Protein 4XSQ (pdb70)

Foldseek 3Di:
DDPQWDDDQDPVRAETANDDEDQAQDPPDALRHAYYAHEHYAHAEAELCSCPSNQNYQEYHHHQYAHAYYDLNRCVRNLNHAEYAQANYAYQADAPSSCVRNVVSCVVVVHHHAYHHAHYQHAQALSLPVLCCVLVPHRHYDQPHFHCDDPVGHPPGSVPDDSVVRHDDD/DFPQWDDDQDPVRAETARADEDQALDPDDDLRHAYYHHDHYAHAEAELCSCPSNQNYQEYEHEQYAHAYYPLNNCQNNLNHQEYEPENYAYQADAPSSCVRNVVSQVVVVHHHAYEHAHYQHAQAQSLVVLVCVLVPHSHYDQPHAHCDDPVGHRPGSVPDDSVVHHDDDDPDDD

Solvent-accessible surface area: 17416 Å² total

Secondary structure (DSSP, 8-state):
--TT-EE---TT---EE-----SSPPS---TT--EEE--SS---EE-TTTTTT-TT-SEEE--SS---EE-TTTTTT-TT--EEE--SS--S---GGGGHHHHHHHHHTT---EEE--S--EE-S---HHHHHHHHT-SSB-----EEESGGGTT--GGGS-GGG-----/--TTSEE---TT---EE-----SSPPS---TT-SEEE--SS---EE-TTTTTT-TT-SEEE--SS---EE-TTTTTT-TT--EEE--SS--S---GGGGHHHHHHHHHTT---EEE--S--EE-S---HHHHHHHTT-SSB-----EEESGGGTT--GGGS-GGG----SS----

CATH classification: 3.80.10.10

Structure (mmCIF, N/CA/C/O backbone):
data_4XSQ
#
_entry.id   4XSQ
#
_cell.length_a   50.250
_cell.length_b   67.868
_cell.length_c   118.041
_cell.angle_alpha   90.00
_cell.angle_beta   90.00
_cell.angle_gamma   90.00
#
_symmetry.space_group_name_H-M   'P 21 21 21'
#
loop_
_entity.id
_entity.type
_entity.pdbx_description
1 polymer 'variable lymphocyte receptor-like protein Bf66946'
2 non-polymer 1,2-ETHANEDIOL
3 non-polymer GLYCEROL
4 water water
#
loop_
_atom_site.group_PDB
_atom_site.id
_atom_site.type_symbol
_atom_site.label_atom_id
_atom_site.label_alt_id
_atom_site.label_comp_id
_atom_site.label_asym_id
_atom_site.label_entity_id
_atom_site.label_seq_id
_atom_site.pdbx_PDB_ins_code
_atom_site.Cartn_x
_atom_site.Cartn_y
_atom_site.Cartn_z
_atom_site.occupancy
_atom_site.B_iso_or_equiv
_atom_site.auth_seq_id
_atom_site.auth_comp_id
_atom_site.auth_asym_id
_atom_site.auth_atom_id
_atom_site.pdbx_PDB_model_num
ATOM 1 N N . CYS A 1 2 ? -9.080 -29.921 19.740 1.00 31.44 21 CYS A N 1
ATOM 2 C CA . CYS A 1 2 ? -9.852 -28.685 19.388 1.00 29.80 21 CYS A CA 1
ATOM 3 C C . CYS A 1 2 ? -11.294 -28.785 19.877 1.00 29.19 21 CYS A C 1
ATOM 4 O O . CYS A 1 2 ? -11.974 -29.777 19.581 1.00 27.99 21 CYS A O 1
ATOM 7 N N . PRO A 1 3 ? -11.775 -27.765 20.615 1.00 28.17 22 PRO A N 1
ATOM 8 C CA . PRO A 1 3 ? -13.171 -27.785 21.052 1.00 27.09 22 PRO A CA 1
ATOM 9 C C . PRO A 1 3 ? -14.128 -27.897 19.864 1.00 26.01 22 PRO A C 1
ATOM 10 O O . PRO A 1 3 ? -13.843 -27.353 18.795 1.00 23.35 22 PRO A O 1
ATOM 14 N N . SER A 1 4 ? -15.243 -28.606 20.051 1.00 25.61 23 SER A N 1
ATOM 15 C CA . SER A 1 4 ? -16.216 -28.836 18.972 1.00 26.48 23 SER A CA 1
ATOM 16 C C . SER A 1 4 ? -16.800 -27.549 18.375 1.00 25.21 23 SER A C 1
ATOM 17 O O . SER A 1 4 ? -17.077 -27.497 17.184 1.00 25.84 23 SER A O 1
ATOM 20 N N . ALA A 1 5 ? -16.964 -26.506 19.185 1.00 24.20 24 ALA A N 1
ATOM 21 C CA . ALA A 1 5 ? -17.514 -25.243 18.682 1.00 23.98 24 ALA A CA 1
ATOM 22 C C . ALA A 1 5 ? -16.475 -24.395 17.948 1.00 23.56 24 ALA A C 1
ATOM 23 O O . ALA A 1 5 ? -16.831 -23.366 17.363 1.00 26.09 24 ALA A O 1
ATOM 25 N N . CYS A 1 6 ? -15.206 -24.806 17.969 1.00 22.46 25 CYS A N 1
ATOM 26 C CA . CYS A 1 6 ? -14.118 -23.995 17.404 1.00 20.63 25 CYS A CA 1
ATOM 27 C C . CYS A 1 6 ? -13.464 -24.631 16.188 1.00 20.94 25 CYS A C 1
ATOM 28 O O . CYS A 1 6 ? -13.598 -25.830 15.950 1.00 20.18 25 CYS A O 1
ATOM 31 N N . LYS A 1 7 ? -12.757 -23.806 15.423 1.00 19.85 26 LYS A N 1
ATOM 32 C CA . LYS A 1 7 ? -11.837 -24.286 14.407 1.00 21.37 26 LYS A CA 1
ATOM 33 C C . LYS A 1 7 ? -10.421 -23.942 14.845 1.00 21.35 26 LYS A C 1
ATOM 34 O O . LYS A 1 7 ? -10.144 -22.791 15.190 1.00 19.86 26 LYS A O 1
ATOM 40 N N . CYS A 1 8 ? -9.547 -24.944 14.837 1.00 21.25 27 CYS A N 1
ATOM 41 C CA . CYS A 1 8 ? -8.153 -24.787 15.215 1.00 22.58 27 CYS A CA 1
ATOM 42 C C . CYS A 1 8 ? -7.310 -24.984 13.974 1.00 23.65 27 CYS A C 1
ATOM 43 O O . CYS A 1 8 ? -7.337 -26.051 13.347 1.00 22.82 27 CYS A O 1
ATOM 46 N N . THR A 1 9 ? -6.590 -23.936 13.608 1.00 22.29 28 THR A N 1
ATOM 47 C CA . THR A 1 9 ? -5.732 -23.963 12.445 1.00 23.60 28 THR A CA 1
ATOM 48 C C . THR A 1 9 ? -4.364 -23.417 12.799 1.00 23.11 28 THR A C 1
ATOM 49 O O . THR A 1 9 ? -4.245 -22.409 13.498 1.00 20.62 28 THR A O 1
ATOM 53 N N . VAL A 1 10 ? -3.335 -24.086 12.299 1.00 22.44 29 VAL A N 1
ATOM 54 C CA . VAL A 1 10 ? -1.969 -23.626 12.478 1.00 22.88 29 VAL A CA 1
ATOM 55 C C . VAL A 1 10 ? -1.588 -22.773 11.272 1.00 23.53 29 VAL A C 1
ATOM 56 O O . VAL A 1 10 ? -1.722 -23.210 10.122 1.00 23.26 29 VAL A O 1
ATOM 60 N N . SER A 1 11 ? -1.120 -21.556 11.536 1.00 23.59 30 SER A N 1
ATOM 61 C CA . SER A 1 11 ? -0.699 -20.638 10.478 1.00 24.12 30 SER A CA 1
ATOM 62 C C . SER A 1 11 ? 0.574 -21.099 9.764 1.00 26.13 30 SER A C 1
ATOM 63 O O . SER A 1 11 ? 1.247 -22.043 10.197 1.00 25.09 30 SER A O 1
ATOM 66 N N . LEU A 1 12 ? 0.912 -20.410 8.678 1.00 28.13 31 LEU A N 1
ATOM 67 C CA . LEU A 1 12 ? 2.180 -20.647 7.983 1.00 30.18 31 LEU A CA 1
ATOM 68 C C . LEU A 1 12 ? 3.386 -20.441 8.897 1.00 29.62 31 LEU A C 1
ATOM 69 O O . LEU A 1 12 ? 4.425 -21.061 8.689 1.00 29.94 31 LEU A O 1
ATOM 74 N N . TYR A 1 13 ? 3.237 -19.592 9.912 1.00 28.58 32 TYR A N 1
ATOM 75 C CA . TYR A 1 13 ? 4.308 -19.331 10.874 1.00 29.36 32 TYR A CA 1
ATOM 76 C C . TYR A 1 13 ? 4.275 -20.278 12.071 1.00 26.10 32 TYR A C 1
ATOM 77 O O . TYR A 1 13 ? 5.007 -20.071 13.039 1.00 26.14 32 TYR A O 1
ATOM 79 N N . GLY A 1 14 ? 3.432 -21.304 12.011 1.00 23.18 33 GLY A N 1
ATOM 80 C CA . GLY A 1 14 ? 3.359 -22.305 13.061 1.00 21.99 33 GLY A CA 1
ATOM 81 C C . GLY A 1 14 ? 2.584 -21.895 14.304 1.00 21.05 33 GLY A C 1
ATOM 82 O O . GLY A 1 14 ? 2.745 -22.512 15.358 1.00 19.84 33 GLY A O 1
ATOM 83 N N . GLU A 1 15 ? 1.737 -20.873 14.192 1.00 19.91 34 GLU A N 1
ATOM 84 C CA . GLU A 1 15 ? 0.973 -20.392 15.349 1.00 19.67 34 GLU A CA 1
ATOM 85 C C . GLU A 1 15 ? -0.468 -20.862 15.282 1.00 18.34 34 GLU A C 1
ATOM 86 O O . GLU A 1 15 ? -1.155 -20.632 14.287 1.00 17.99 34 GLU A O 1
ATOM 100 N N . VAL A 1 17 ? -4.278 -20.782 15.749 1.00 14.65 36 VAL A N 1
ATOM 101 C CA . VAL A 1 17 ? -5.433 -19.922 15.987 1.00 14.00 36 VAL A CA 1
ATOM 102 C C . VAL A 1 17 ? -6.625 -20.785 16.370 1.00 14.22 36 VAL A C 1
ATOM 103 O O . VAL A 1 17 ? -6.954 -21.747 15.673 1.00 13.57 36 VAL A O 1
ATOM 107 N N . VAL A 1 18 ? -7.271 -20.426 17.468 1.00 12.67 37 VAL A N 1
ATOM 108 C CA . VAL A 1 18 ? -8.456 -21.130 17.939 1.00 12.97 37 VAL A CA 1
ATOM 109 C C . VAL A 1 18 ? -9.631 -20.178 17.731 1.00 12.95 37 VAL A C 1
ATOM 110 O O . VAL A 1 18 ? -9.780 -19.195 18.457 1.00 12.27 37 VAL A O 1
ATOM 114 N N . ALA A 1 19 ? -10.439 -20.461 16.713 1.00 12.64 38 ALA A N 1
ATOM 115 C CA . ALA A 1 19 ? -11.497 -19.549 16.256 1.00 13.02 38 ALA A CA 1
ATOM 116 C C . ALA A 1 19 ? -12.867 -20.058 16.659 1.00 13.36 38 ALA A C 1
ATOM 117 O O . ALA A 1 19 ? -13.326 -21.078 16.146 1.00 12.36 38 ALA A O 1
ATOM 119 N N . CYS A 1 20 ? -13.509 -19.357 17.587 1.00 13.69 39 CYS A N 1
ATOM 120 C CA . CYS A 1 20 ? -14.775 -19.789 18.172 1.00 14.57 39 CYS A CA 1
ATOM 121 C C . CYS A 1 20 ? -15.794 -18.646 18.137 1.00 14.06 39 CYS A C 1
ATOM 122 O O . CYS A 1 20 ? -16.716 -18.609 18.948 1.00 13.86 39 CYS A O 1
ATOM 125 N N . GLY A 1 21 ? -15.623 -17.721 17.194 1.00 13.72 40 GLY A N 1
ATOM 126 C CA . GLY A 1 21 ? -16.500 -16.565 17.085 1.00 13.83 40 GLY A CA 1
ATOM 127 C C . GLY A 1 21 ? -17.904 -16.925 16.638 1.00 14.25 40 GLY A C 1
ATOM 128 O O . GLY A 1 21 ? -18.089 -17.804 15.789 1.00 13.65 40 GLY A O 1
ATOM 129 N N . GLY A 1 22 ? -18.895 -16.254 17.216 1.00 14.22 41 GLY A N 1
ATOM 130 C CA . GLY A 1 22 ? -20.262 -16.334 16.706 1.00 15.45 41 GLY A CA 1
ATOM 131 C C . GLY A 1 22 ? -20.930 -17.684 16.870 1.00 16.66 41 GLY A C 1
ATOM 132 O O . GLY A 1 22 ? -21.753 -18.073 16.029 1.00 16.64 41 GLY A O 1
ATOM 141 N N . GLY A 1 24 ? -22.545 -18.707 19.809 1.00 16.72 43 GLY A N 1
ATOM 142 C CA . GLY A 1 24 ? -23.509 -18.659 20.923 1.00 16.56 43 GLY A CA 1
ATOM 143 C C . GLY A 1 24 ? -22.976 -19.032 22.298 1.00 15.77 43 GLY A C 1
ATOM 144 O O . GLY A 1 24 ? -23.756 -19.261 23.230 1.00 15.91 43 GLY A O 1
ATOM 145 N N . LEU A 1 25 ? -21.653 -19.079 22.443 1.00 14.98 44 LEU A N 1
ATOM 146 C CA . LEU A 1 25 ? -21.042 -19.632 23.647 1.00 14.90 44 LEU A CA 1
ATOM 147 C C . LEU A 1 25 ? -21.355 -18.805 24.890 1.00 15.61 44 LEU A C 1
ATOM 148 O O . LEU A 1 25 ? -21.265 -17.581 24.866 1.00 14.31 44 LEU A O 1
ATOM 153 N N . THR A 1 26 ? -21.745 -19.477 25.973 1.00 15.95 45 THR A N 1
ATOM 154 C CA . THR A 1 26 ? -21.973 -18.804 27.235 1.00 17.09 45 THR A CA 1
ATOM 155 C C . THR A 1 26 ? -20.760 -18.899 28.155 1.00 18.06 45 THR A C 1
ATOM 156 O O . THR A 1 26 ? -20.704 -18.209 29.162 1.00 18.42 45 THR A O 1
ATOM 160 N N . GLU A 1 27 ? -19.801 -19.755 27.802 1.00 19.85 46 GLU A N 1
ATOM 161 C CA . GLU A 1 27 ? -18.579 -19.962 28.583 1.00 21.85 46 GLU A CA 1
ATOM 162 C C . GLU A 1 27 ? -17.374 -20.133 27.674 1.00 21.17 46 GLU A C 1
ATOM 163 O O . GLU A 1 27 ? -17.516 -20.524 26.517 1.00 19.42 46 GLU A O 1
ATOM 169 N N . ILE A 1 28 ? -16.182 -19.920 28.228 1.00 21.23 47 ILE A N 1
ATOM 170 C CA . ILE A 1 28 ? -14.949 -20.277 27.539 1.00 23.05 47 ILE A CA 1
ATOM 171 C C . ILE A 1 28 ? -14.921 -21.793 27.368 1.00 23.42 47 ILE A C 1
ATOM 172 O O . ILE A 1 28 ? -15.144 -22.517 28.339 1.00 22.89 47 ILE A O 1
ATOM 177 N N . PRO A 1 29 ? -14.638 -22.283 26.152 1.00 23.35 48 PRO A N 1
ATOM 178 C CA . PRO A 1 29 ? -14.594 -23.736 25.946 1.00 25.17 48 PRO A CA 1
ATOM 179 C C . PRO A 1 29 ? -13.476 -24.450 26.702 1.00 25.35 48 PRO A C 1
ATOM 180 O O . PRO A 1 29 ? -12.424 -23.879 26.949 1.00 24.58 48 PRO A O 1
ATOM 184 N N . GLU A 1 30 ? -13.734 -25.706 27.049 1.00 27.48 49 GLU A N 1
ATOM 185 C CA . GLU A 1 30 ? -12.746 -26.564 27.692 1.00 29.35 49 GLU A CA 1
ATOM 186 C C . GLU A 1 30 ? -11.867 -27.187 26.635 1.00 27.74 49 GLU A C 1
ATOM 187 O O . GLU A 1 30 ? -12.283 -27.337 25.489 1.00 29.17 49 GLU A O 1
ATOM 193 N N . ASP A 1 31 ? -10.665 -27.575 27.041 1.00 28.86 50 ASP A N 1
ATOM 194 C CA . ASP A 1 31 ? -9.756 -28.347 26.191 1.00 28.92 50 ASP A CA 1
ATOM 195 C C . ASP A 1 31 ? -9.296 -27.560 24.965 1.00 25.02 50 ASP A C 1
ATOM 196 O O . ASP A 1 31 ? -9.135 -28.104 23.866 1.00 25.15 50 ASP A O 1
ATOM 198 N N . ILE A 1 32 ? -9.104 -26.262 25.154 1.00 20.61 51 ILE A N 1
ATOM 199 C CA . ILE A 1 32 ? -8.361 -25.477 24.175 1.00 17.48 51 ILE A CA 1
ATOM 200 C C . ILE A 1 32 ? -6.909 -25.948 24.290 1.00 16.22 51 ILE A C 1
ATOM 201 O O . ILE A 1 32 ? -6.400 -26.090 25.403 1.00 15.49 51 ILE A O 1
ATOM 206 N N . PRO A 1 33 ? -6.237 -26.222 23.159 1.00 15.68 52 PRO A N 1
ATOM 207 C CA . PRO A 1 33 ? -4.889 -26.771 23.306 1.00 15.04 52 PRO A CA 1
ATOM 208 C C . PRO A 1 33 ? -3.895 -25.803 23.931 1.00 13.98 52 PRO A C 1
ATOM 209 O O . PRO A 1 33 ? -3.967 -24.601 23.696 1.00 13.29 52 PRO A O 1
ATOM 213 N N . HIS A 1 34 ? -2.962 -26.356 24.703 1.00 12.71 53 HIS A N 1
ATOM 214 C CA . HIS A 1 34 ? -1.910 -25.578 25.329 1.00 12.54 53 HIS A CA 1
ATOM 215 C C . HIS A 1 34 ? -1.111 -24.718 24.348 1.00 11.54 53 HIS A C 1
ATOM 216 O O . HIS A 1 34 ? -0.588 -23.688 24.736 1.00 11.49 53 HIS A O 1
ATOM 223 N N . ARG A 1 35 ? -1.009 -25.141 23.095 1.00 11.06 54 ARG A N 1
ATOM 224 C CA . ARG A 1 35 ? -0.236 -24.389 22.100 1.00 10.97 54 ARG A CA 1
ATOM 225 C C . ARG A 1 35 ? -1.003 -23.208 21.499 1.00 10.25 54 ARG A C 1
ATOM 226 O O . ARG A 1 35 ? -0.484 -22.533 20.606 1.00 9.65 54 ARG A O 1
ATOM 234 N N . ALA A 1 36 ? -2.229 -22.958 21.960 1.00 9.76 55 ALA A N 1
ATOM 235 C CA . ALA A 1 36 ? -2.990 -21.841 21.428 1.00 9.59 55 ALA A CA 1
ATOM 236 C C . ALA A 1 36 ? -2.230 -20.532 21.547 1.00 9.46 55 ALA A C 1
ATOM 237 O O . ALA A 1 36 ? -1.737 -20.192 22.613 1.00 9.55 55 ALA A O 1
ATOM 239 N N . VAL A 1 37 ? -2.151 -19.794 20.445 1.00 9.29 56 VAL A N 1
ATOM 240 C CA . VAL A 1 37 ? -1.500 -18.480 20.432 1.00 9.61 56 VAL A CA 1
ATOM 241 C C . VAL A 1 37 ? -2.538 -17.359 20.226 1.00 9.91 56 VAL A C 1
ATOM 242 O O . VAL A 1 37 ? -2.408 -16.263 20.808 1.00 9.87 56 VAL A O 1
ATOM 246 N N . TYR A 1 38 ? -3.567 -17.613 19.414 1.00 10.15 57 TYR A N 1
ATOM 247 C CA . TYR A 1 38 ? -4.642 -16.629 19.229 1.00 11.05 57 TYR A CA 1
ATOM 248 C C . TYR A 1 38 ? -5.967 -17.292 19.549 1.00 11.00 57 TYR A C 1
ATOM 249 O O . TYR A 1 38 ? -6.270 -18.380 19.034 1.00 11.05 57 TYR A O 1
ATOM 258 N N . LEU A 1 39 ? -6.737 -16.653 20.423 1.00 10.45 58 LEU A N 1
ATOM 259 C CA . LEU A 1 39 ? -8.027 -17.176 20.864 1.00 10.21 58 LEU A CA 1
ATOM 260 C C . LEU A 1 39 ? -9.089 -16.162 20.461 1.00 10.14 58 LEU A C 1
ATOM 261 O O . LEU A 1 39 ? -9.071 -15.023 20.924 1.00 10.17 58 LEU A O 1
ATOM 266 N N . VAL A 1 40 ? -9.960 -16.554 19.539 1.00 10.17 59 VAL A N 1
ATOM 267 C CA . VAL A 1 40 ? -11.021 -15.670 19.081 1.00 9.90 59 VAL A CA 1
ATOM 268 C C . VAL A 1 40 ? -12.351 -16.159 19.636 1.00 10.01 59 VAL A C 1
ATOM 269 O O . VAL A 1 40 ? -12.829 -17.236 19.278 1.00 9.96 59 VAL A O 1
ATOM 273 N N . LEU A 1 41 ? -12.927 -15.363 20.526 1.00 9.83 60 LEU A N 1
ATOM 274 C CA . LEU A 1 41 ? -14.199 -15.692 21.166 1.00 10.21 60 LEU A CA 1
ATOM 275 C C . LEU A 1 41 ? -15.203 -14.554 20.972 1.00 10.24 60 LEU A C 1
ATOM 276 O O . LEU A 1 41 ? -16.174 -14.425 21.721 1.00 10.05 60 LEU A O 1
ATOM 281 N N . LYS A 1 42 ? -14.984 -13.759 19.928 1.00 10.40 61 LYS A N 1
ATOM 282 C CA . LYS A 1 42 ? -15.826 -12.611 19.637 1.00 11.03 61 LYS A CA 1
ATOM 283 C C . LYS A 1 42 ? -17.258 -13.049 19.341 1.00 10.85 61 LYS A C 1
ATOM 284 O O . LYS A 1 42 ? -17.502 -14.181 18.904 1.00 9.82 61 LYS A O 1
ATOM 290 N N . ASP A 1 43 ? -18.187 -12.135 19.580 1.00 11.23 62 ASP A N 1
ATOM 291 C CA . ASP A 1 43 ? -19.585 -12.306 19.168 1.00 11.79 62 ASP A CA 1
ATOM 292 C C . ASP A 1 43 ? -20.202 -13.559 19.795 1.00 11.99 62 ASP A C 1
ATOM 293 O O . ASP A 1 43 ? -20.789 -14.375 19.097 1.00 12.89 62 ASP A O 1
ATOM 298 N N . ASN A 1 44 ? -20.049 -13.706 21.105 1.00 11.92 63 ASN A N 1
ATOM 299 C CA . ASN A 1 44 ? -20.636 -14.820 21.850 1.00 12.15 63 ASN A CA 1
ATOM 300 C C . ASN A 1 44 ? -21.440 -14.258 23.019 1.00 12.61 63 ASN A C 1
ATOM 301 O O . ASN A 1 44 ? -21.755 -13.062 23.045 1.00 13.10 63 ASN A O 1
ATOM 306 N N . ASN A 1 45 ? -21.789 -15.112 23.973 1.00 12.79 64 ASN A N 1
ATOM 307 C CA . ASN A 1 45 ? -22.649 -14.729 25.077 1.00 13.23 64 ASN A CA 1
ATOM 308 C C . ASN A 1 45 ? -21.972 -14.911 26.427 1.00 12.59 64 ASN A C 1
ATOM 309 O O . ASN A 1 45 ? -22.626 -15.213 27.430 1.00 12.39 64 ASN A O 1
ATOM 314 N N . ILE A 1 46 ? -20.657 -14.708 26.463 1.00 11.73 65 ILE A N 1
ATOM 315 C CA . ILE A 1 46 ? -19.884 -14.927 27.675 1.00 11.38 65 ILE A CA 1
ATOM 316 C C . ILE A 1 46 ? -20.163 -13.797 28.674 1.00 11.71 65 ILE A C 1
ATOM 317 O O . ILE A 1 46 ? -20.261 -12.623 28.291 1.00 10.73 65 ILE A O 1
ATOM 322 N N . THR A 1 47 ? -20.352 -14.156 29.947 1.00 11.94 66 THR A N 1
ATOM 323 C CA . THR A 1 47 ? -20.651 -13.158 30.976 1.00 12.14 66 THR A CA 1
ATOM 324 C C . THR A 1 47 ? -19.551 -12.943 32.027 1.00 11.94 66 THR A C 1
ATOM 325 O O . THR A 1 47 ? -19.522 -11.891 32.677 1.00 10.98 66 THR A O 1
ATOM 329 N N . LYS A 1 48 ? -18.685 -13.938 32.224 1.00 11.76 67 LYS A N 1
ATOM 330 C CA . LYS A 1 48 ? -17.680 -13.908 33.293 1.00 12.82 67 LYS A CA 1
ATOM 331 C C . LYS A 1 48 ? -16.345 -14.401 32.780 1.00 12.63 67 LYS A C 1
ATOM 332 O O . LYS A 1 48 ? -16.274 -15.414 32.093 1.00 12.78 67 LYS A O 1
ATOM 338 N N . ILE A 1 49 ? -15.285 -13.692 33.135 1.00 12.36 68 ILE A N 1
ATOM 339 C CA . ILE A 1 49 ? -13.942 -14.204 32.971 1.00 12.74 68 ILE A CA 1
ATOM 340 C C . ILE A 1 49 ? -13.411 -14.439 34.373 1.00 12.84 68 ILE A C 1
ATOM 341 O O . ILE A 1 49 ? -13.404 -13.532 35.210 1.00 12.90 68 ILE A O 1
ATOM 346 N N . THR A 1 50 ? -12.999 -15.667 34.632 1.00 13.30 69 THR A N 1
ATOM 347 C CA . THR A 1 50 ? -12.607 -16.069 35.974 1.00 14.11 69 THR A CA 1
ATOM 348 C C . THR A 1 50 ? -11.115 -16.204 36.090 1.00 13.81 69 THR A C 1
ATOM 349 O O . THR A 1 50 ? -10.380 -16.117 35.092 1.00 13.15 69 THR A O 1
ATOM 353 N N . SER A 1 51 ? -10.660 -16.491 37.305 1.00 14.18 70 SER A N 1
ATOM 354 C CA . SER A 1 51 ? -9.258 -16.741 37.549 1.00 15.05 70 SER A CA 1
ATOM 355 C C . SER A 1 51 ? -8.702 -17.896 36.704 1.00 15.05 70 SER A C 1
ATOM 356 O O . SER A 1 51 ? -7.511 -17.918 36.427 1.00 15.49 70 SER A O 1
ATOM 359 N N . TYR A 1 52 ? -9.562 -18.825 36.285 1.00 14.75 71 TYR A N 1
ATOM 360 C CA . TYR A 1 52 ? -9.139 -20.020 35.559 1.00 15.21 71 TYR A CA 1
ATOM 361 C C . TYR A 1 52 ? -9.570 -20.039 34.091 1.00 13.80 71 TYR A C 1
ATOM 362 O O . TYR A 1 52 ? -9.342 -21.036 33.403 1.00 13.10 71 TYR A O 1
ATOM 371 N N . SER A 1 53 ? -10.162 -18.949 33.592 1.00 12.51 72 SER A N 1
ATOM 372 C CA . SER A 1 53 ? -10.590 -18.897 32.198 1.00 11.93 72 SER A CA 1
ATOM 373 C C . SER A 1 53 ? -9.463 -19.215 31.218 1.00 11.47 72 SER A C 1
ATOM 374 O O . SER A 1 53 ? -9.705 -19.842 30.186 1.00 12.07 72 SER A O 1
ATOM 377 N N . PHE A 1 54 ? -8.241 -18.795 31.530 1.00 10.97 73 PHE A N 1
ATOM 378 C CA . PHE A 1 54 ? -7.094 -19.057 30.644 1.00 10.88 73 PHE A CA 1
ATOM 379 C C . PHE A 1 54 ? -6.085 -20.033 31.244 1.00 11.36 73 PHE A C 1
ATOM 380 O O . PHE A 1 54 ? -4.905 -20.028 30.907 1.00 10.84 73 PHE A O 1
ATOM 388 N N . LYS A 1 55 ? -6.578 -20.891 32.126 1.00 12.46 74 LYS A N 1
ATOM 389 C CA . LYS A 1 55 ? -5.755 -21.931 32.709 1.00 13.86 74 LYS A CA 1
ATOM 390 C C . LYS A 1 55 ? -5.189 -22.794 31.593 1.00 12.59 74 LYS A C 1
ATOM 391 O O . LYS A 1 55 ? -5.916 -23.251 30.709 1.00 12.64 74 LYS A O 1
ATOM 397 N N . GLY A 1 56 ? -3.879 -22.994 31.622 1.00 12.75 75 GLY A N 1
ATOM 398 C CA . GLY A 1 56 ? -3.211 -23.831 30.629 1.00 12.37 75 GLY A CA 1
ATOM 399 C C . GLY A 1 56 ? -3.078 -23.184 29.266 1.00 11.88 75 GLY A C 1
ATOM 400 O O . GLY A 1 56 ? -2.721 -23.845 28.299 1.00 12.64 75 GLY A O 1
ATOM 401 N N . LEU A 1 57 ? -3.329 -21.882 29.188 1.00 11.25 76 LEU A N 1
ATOM 402 C CA . LEU A 1 57 ? -3.250 -21.149 27.933 1.00 11.00 76 LEU A CA 1
ATOM 403 C C . LEU A 1 57 ? -2.217 -20.027 28.017 1.00 10.52 76 LEU A C 1
ATOM 404 O O . LEU A 1 57 ? -2.431 -18.919 27.499 1.00 10.19 76 LEU A O 1
ATOM 409 N N . ARG A 1 58 ? -1.078 -20.343 28.622 1.00 10.45 77 ARG A N 1
ATOM 410 C CA . ARG A 1 58 ? -0.034 -19.350 28.889 1.00 10.41 77 ARG A CA 1
ATOM 411 C C . ARG A 1 58 ? 0.746 -18.878 27.654 1.00 10.23 77 ARG A C 1
ATOM 412 O O . ARG A 1 58 ? 1.491 -17.890 27.734 1.00 10.51 77 ARG A O 1
ATOM 420 N N . ASN A 1 59 ? 0.554 -19.531 26.506 1.00 9.53 78 ASN A N 1
ATOM 421 C CA . ASN A 1 59 ? 1.197 -19.088 25.269 1.00 9.39 78 ASN A CA 1
ATOM 422 C C . ASN A 1 59 ? 0.394 -18.037 24.516 1.00 9.19 78 ASN A C 1
ATOM 423 O O . ASN A 1 59 ? 0.841 -17.549 23.470 1.00 8.93 78 ASN A O 1
ATOM 428 N N . LEU A 1 60 ? -0.776 -17.682 25.030 1.00 9.02 79 LEU A N 1
ATOM 429 C CA . LEU A 1 60 ? -1.650 -16.753 24.282 1.00 9.16 79 LEU A CA 1
ATOM 430 C C . LEU A 1 60 ? -0.965 -15.403 24.030 1.00 9.13 79 LEU A C 1
ATOM 431 O O . LEU A 1 60 ? -0.425 -14.776 24.953 1.00 9.07 79 LEU A O 1
ATOM 436 N N . GLN A 1 61 ? -0.982 -14.987 22.764 1.00 9.21 80 GLN A N 1
ATOM 437 C CA . GLN A 1 61 ? -0.535 -13.662 22.349 1.00 9.35 80 GLN A CA 1
ATOM 438 C C . GLN A 1 61 ? -1.699 -12.710 22.043 1.00 9.06 80 GLN A C 1
ATOM 439 O O . GLN A 1 61 ? -1.546 -11.499 22.144 1.00 8.53 80 GLN A O 1
ATOM 445 N N . GLY A 1 62 ? -2.847 -13.251 21.639 1.00 8.57 81 GLY A N 1
ATOM 446 C CA . GLY A 1 62 ? -4.017 -12.432 21.386 1.00 8.48 81 GLY A CA 1
ATOM 447 C C . GLY A 1 62 ? -5.265 -13.103 21.916 1.00 8.66 81 GLY A C 1
ATOM 448 O O . GLY A 1 62 ? -5.483 -14.286 21.662 1.00 8.88 81 GLY A O 1
ATOM 449 N N . ILE A 1 63 ? -6.084 -12.334 22.633 1.00 8.37 82 ILE A N 1
ATOM 450 C CA . ILE A 1 63 ? -7.387 -12.782 23.097 1.00 8.60 82 ILE A CA 1
ATOM 451 C C . ILE A 1 63 ? -8.429 -11.802 22.586 1.00 8.66 82 ILE A C 1
ATOM 452 O O . ILE A 1 63 ? -8.355 -10.624 22.887 1.00 9.01 82 ILE A O 1
ATOM 457 N N . ASP A 1 64 ? -9.387 -12.289 21.807 1.00 8.64 83 ASP A N 1
ATOM 458 C CA . ASP A 1 64 ? -10.480 -11.468 21.318 1.00 8.45 83 ASP A CA 1
ATOM 459 C C . ASP A 1 64 ? -11.792 -11.904 21.986 1.00 8.38 83 ASP A C 1
ATOM 460 O O . ASP A 1 64 ? -12.381 -12.929 21.645 1.00 7.97 83 ASP A O 1
ATOM 465 N N . LEU A 1 65 ? -12.230 -11.095 22.940 1.00 8.12 84 LEU A N 1
ATOM 466 C CA . LEU A 1 65 ? -13.509 -11.298 23.627 1.00 8.49 84 LEU A CA 1
ATOM 467 C C . LEU A 1 65 ? -14.482 -10.159 23.325 1.00 8.23 84 LEU A C 1
ATOM 468 O O . LEU A 1 65 ? -15.436 -9.933 24.069 1.00 8.16 84 LEU A O 1
ATOM 473 N N . SER A 1 66 ? -14.267 -9.459 22.214 1.00 8.01 85 SER A N 1
ATOM 474 C CA . SER A 1 66 ? -15.170 -8.393 21.822 1.00 8.23 85 SER A CA 1
ATOM 475 C C . SER A 1 66 ? -16.605 -8.876 21.603 1.00 8.40 85 SER A C 1
ATOM 476 O O . SER A 1 66 ? -16.844 -9.987 21.120 1.00 8.03 85 SER A O 1
ATOM 479 N N . ASN A 1 67 ? -17.545 -8.002 21.937 1.00 8.39 86 ASN A N 1
ATOM 480 C CA . ASN A 1 67 ? -18.955 -8.218 21.627 1.00 9.11 86 ASN A CA 1
ATOM 481 C C . ASN A 1 67 ? -19.489 -9.479 22.318 1.00 9.30 86 ASN A C 1
ATOM 482 O O . ASN A 1 67 ? -20.056 -10.363 21.698 1.00 9.68 86 ASN A O 1
ATOM 487 N N . ASN A 1 68 ? -19.254 -9.545 23.616 1.00 9.40 87 ASN A N 1
ATOM 488 C CA . ASN A 1 68 ? -19.856 -10.567 24.466 1.00 9.76 87 ASN A CA 1
ATOM 489 C C . ASN A 1 68 ? -20.753 -9.853 25.471 1.00 10.35 87 ASN A C 1
ATOM 490 O O . ASN A 1 68 ? -21.207 -8.740 25.197 1.00 10.40 87 ASN A O 1
ATOM 495 N N . LYS A 1 69 ? -21.038 -10.486 26.604 1.00 11.15 88 LYS A N 1
ATOM 496 C CA . LYS A 1 69 ? -21.865 -9.888 27.645 1.00 12.56 88 LYS A CA 1
ATOM 497 C C . LYS A 1 69 ? -21.096 -9.854 28.963 1.00 12.24 88 LYS A C 1
ATOM 498 O O . LYS A 1 69 ? -21.684 -9.991 30.052 1.00 12.88 88 LYS A O 1
ATOM 504 N N . ILE A 1 70 ? -19.779 -9.643 28.877 1.00 11.15 89 ILE A N 1
ATOM 505 C CA . ILE A 1 70 ? -18.918 -9.779 30.051 1.00 10.84 89 ILE A CA 1
ATOM 506 C C . ILE A 1 70 ? -19.129 -8.625 31.030 1.00 11.09 89 ILE A C 1
ATOM 507 O O . ILE A 1 70 ? -18.965 -7.438 30.675 1.00 10.20 89 ILE A O 1
ATOM 512 N N . ASN A 1 71 ? -19.469 -8.985 32.268 1.00 11.43 90 ASN A N 1
ATOM 513 C CA . ASN A 1 71 ? -19.713 -7.985 33.320 1.00 12.17 90 ASN A CA 1
ATOM 514 C C . ASN A 1 71 ? -18.750 -8.075 34.498 1.00 12.81 90 ASN A C 1
ATOM 515 O O . ASN A 1 71 ? -18.807 -7.258 35.431 1.00 12.18 90 ASN A O 1
ATOM 520 N N . HIS A 1 72 ? -17.834 -9.036 34.448 1.00 12.92 91 HIS A N 1
ATOM 521 C CA . HIS A 1 72 ? -16.814 -9.151 35.468 1.00 14.22 91 HIS A CA 1
ATOM 522 C C . HIS A 1 72 ? -15.614 -9.931 34.957 1.00 13.63 91 HIS A C 1
ATOM 523 O O . HIS A 1 72 ? -15.763 -10.944 34.258 1.00 13.28 91 HIS A O 1
ATOM 530 N N . ILE A 1 73 ? -14.431 -9.446 35.312 1.00 13.83 92 ILE A N 1
ATOM 531 C CA . ILE A 1 73 ? -13.188 -10.153 35.015 1.00 13.97 92 ILE A CA 1
ATOM 532 C C . ILE A 1 73 ? -12.399 -10.214 36.300 1.00 13.81 92 ILE A C 1
ATOM 533 O O . ILE A 1 73 ? -12.052 -9.175 36.879 1.00 13.06 92 ILE A O 1
ATOM 538 N N . SER A 1 74 ? -12.123 -11.437 36.736 1.00 13.00 93 SER A N 1
ATOM 539 C CA . SER A 1 74 ? -11.277 -11.670 37.891 1.00 13.04 93 SER A CA 1
ATOM 540 C C . SER A 1 74 ? -9.944 -10.952 37.728 1.00 12.80 93 SER A C 1
ATOM 541 O O . SER A 1 74 ? -9.315 -11.050 36.687 1.00 12.25 93 SER A O 1
ATOM 544 N N . SER A 1 75 ? -9.492 -10.282 38.781 1.00 13.23 94 SER A N 1
ATOM 545 C CA . SER A 1 75 ? -8.191 -9.620 38.768 1.00 13.28 94 SER A CA 1
ATOM 546 C C . SER A 1 75 ? -7.017 -10.593 38.581 1.00 12.71 94 SER A C 1
ATOM 547 O O . SER A 1 75 ? -5.907 -10.158 38.264 1.00 12.51 94 SER A O 1
ATOM 550 N N . ALA A 1 76 ? -7.261 -11.901 38.753 1.00 11.69 95 ALA A N 1
ATOM 551 C CA . ALA A 1 76 ? -6.227 -12.932 38.582 1.00 11.66 95 ALA A CA 1
ATOM 552 C C . ALA A 1 76 ? -6.209 -13.572 37.188 1.00 10.69 95 ALA A C 1
ATOM 553 O O . ALA A 1 76 ? -5.355 -14.425 36.921 1.00 10.56 95 ALA A O 1
ATOM 555 N N . ALA A 1 77 ? -7.122 -13.169 36.299 1.00 9.86 96 ALA A N 1
ATOM 556 C CA . ALA A 1 77 ? -7.311 -13.880 35.021 1.00 9.57 96 ALA A CA 1
ATOM 557 C C . ALA A 1 77 ? -6.081 -13.931 34.118 1.00 9.35 96 ALA A C 1
ATOM 558 O O . ALA A 1 77 ? -5.889 -14.907 33.386 1.00 9.04 96 ALA A O 1
ATOM 560 N N . LEU A 1 78 ? -5.256 -12.889 34.167 1.00 9.62 97 LEU A N 1
ATOM 561 C CA . LEU A 1 78 ? -4.103 -12.753 33.275 1.00 9.95 97 LEU A CA 1
ATOM 562 C C . LEU A 1 78 ? -2.774 -12.956 34.003 1.00 10.48 97 LEU A C 1
ATOM 563 O O . LEU A 1 78 ? -1.712 -12.673 33.444 1.00 10.65 97 LEU A O 1
ATOM 568 N N . ARG A 1 79 ? -2.806 -13.506 35.212 1.00 11.38 98 ARG A N 1
ATOM 569 C CA . ARG A 1 79 ? -1.598 -13.505 36.060 1.00 12.61 98 ARG A CA 1
ATOM 570 C C . ARG A 1 79 ? -0.463 -14.407 35.559 1.00 12.18 98 ARG A C 1
ATOM 571 O O . ARG A 1 79 ? 0.673 -14.300 36.050 1.00 11.97 98 ARG A O 1
ATOM 579 N N . HIS A 1 80 ? -0.771 -15.313 34.631 1.00 11.91 99 HIS A N 1
ATOM 580 C CA . HIS A 1 80 ? 0.250 -16.161 34.002 1.00 12.58 99 HIS A CA 1
ATOM 581 C C . HIS A 1 80 ? 0.379 -15.966 32.505 1.00 11.63 99 HIS A C 1
ATOM 582 O O . HIS A 1 80 ? 1.002 -16.795 31.837 1.00 11.22 99 HIS A O 1
ATOM 589 N N . LEU A 1 81 ? -0.207 -14.908 31.953 1.00 10.42 100 LEU A N 1
ATOM 590 C CA . LEU A 1 81 ? -0.139 -14.698 30.523 1.00 10.55 100 LEU A CA 1
ATOM 591 C C . LEU A 1 81 ? 0.991 -13.745 30.164 1.00 10.78 100 LEU A C 1
ATOM 592 O O . LEU A 1 81 ? 0.771 -12.563 29.943 1.00 11.39 100 LEU A O 1
ATOM 597 N N . GLY A 1 82 ? 2.188 -14.292 30.057 1.00 11.15 101 GLY A N 1
ATOM 598 C CA . GLY A 1 82 ? 3.396 -13.495 29.851 1.00 11.35 101 GLY A CA 1
ATOM 599 C C . GLY A 1 82 ? 3.803 -13.283 28.409 1.00 11.60 101 GLY A C 1
ATOM 600 O O . GLY A 1 82 ? 4.892 -12.749 28.144 1.00 11.28 101 GLY A O 1
ATOM 601 N N . HIS A 1 83 ? 2.958 -13.698 27.470 1.00 11.57 102 HIS A N 1
ATOM 602 C CA . HIS A 1 83 ? 3.230 -13.482 26.052 1.00 11.84 102 HIS A CA 1
ATOM 603 C C . HIS A 1 83 ? 2.127 -12.705 25.384 1.00 10.83 102 HIS A C 1
ATOM 604 O O . HIS A 1 83 ? 2.101 -12.582 24.158 1.00 9.70 102 HIS A O 1
ATOM 611 N N . LEU A 1 84 ? 1.258 -12.108 26.189 1.00 10.59 103 LEU A N 1
ATOM 612 C CA . LEU A 1 84 ? 0.083 -11.452 25.648 1.00 11.04 103 LEU A CA 1
ATOM 613 C C . LEU A 1 84 ? 0.441 -10.114 24.994 1.00 11.13 103 LEU A C 1
ATOM 614 O O . LEU A 1 84 ? 1.075 -9.267 25.631 1.00 11.46 103 LEU A O 1
ATOM 619 N N . ASP A 1 85 ? 0.053 -9.944 23.730 1.00 11.57 104 ASP A N 1
ATOM 620 C CA . ASP A 1 85 ? 0.275 -8.699 22.964 1.00 12.03 104 ASP A CA 1
ATOM 621 C C . ASP A 1 85 ? -0.975 -7.838 22.896 1.00 10.72 104 ASP A C 1
ATOM 622 O O . ASP A 1 85 ? -0.881 -6.622 22.759 1.00 10.19 104 ASP A O 1
ATOM 627 N N . ASP A 1 86 ? -2.141 -8.477 22.887 1.00 9.94 105 ASP A N 1
ATOM 628 C CA . ASP A 1 86 ? -3.401 -7.765 22.687 1.00 9.85 105 ASP A CA 1
ATOM 629 C C . ASP A 1 86 ? -4.542 -8.497 23.389 1.00 9.23 105 ASP A C 1
ATOM 630 O O . ASP A 1 86 ? -4.687 -9.713 23.232 1.00 8.69 105 ASP A O 1
ATOM 635 N N . ILE A 1 87 ? -5.332 -7.768 24.167 1.00 8.54 106 ILE A N 1
ATOM 636 C CA . ILE A 1 87 ? -6.591 -8.302 24.676 1.00 8.52 106 ILE A CA 1
ATOM 637 C C . ILE A 1 87 ? -7.698 -7.307 24.367 1.00 8.21 106 ILE A C 1
ATOM 638 O O . ILE A 1 87 ? -7.574 -6.107 24.634 1.00 7.69 106 ILE A O 1
ATOM 643 N N . ASP A 1 88 ? -8.746 -7.830 23.749 1.00 8.08 107 ASP A N 1
ATOM 644 C CA . ASP A 1 88 ? -9.872 -7.052 23.290 1.00 8.30 107 ASP A CA 1
ATOM 645 C C . ASP A 1 88 ? -11.096 -7.442 24.113 1.00 8.30 107 ASP A C 1
ATOM 646 O O . ASP A 1 88 ? -11.612 -8.561 23.984 1.00 7.76 107 ASP A O 1
ATOM 651 N N . LEU A 1 89 ? -11.557 -6.501 24.936 1.00 8.36 108 LEU A N 1
ATOM 652 C CA . LEU A 1 89 ? -12.766 -6.663 25.765 1.00 8.93 108 LEU A CA 1
ATOM 653 C C . LEU A 1 89 ? -13.788 -5.591 25.388 1.00 8.70 108 LEU A C 1
ATOM 654 O O . LEU A 1 89 ? -14.669 -5.224 26.193 1.00 8.87 108 LEU A O 1
ATOM 659 N N . SER A 1 90 ? -13.671 -5.084 24.170 1.00 8.61 109 SER A N 1
ATOM 660 C CA . SER A 1 90 ? -14.580 -4.049 23.700 1.00 8.72 109 SER A CA 1
ATOM 661 C C . SER A 1 90 ? -15.999 -4.598 23.603 1.00 8.80 109 SER A C 1
ATOM 662 O O . SER A 1 90 ? -16.201 -5.805 23.417 1.00 8.68 109 SER A O 1
ATOM 665 N N . ARG A 1 91 ? -16.975 -3.704 23.690 1.00 8.92 110 ARG A N 1
ATOM 666 C CA . ARG A 1 91 ? -18.392 -4.044 23.457 1.00 9.61 110 ARG A CA 1
ATOM 667 C C . ARG A 1 91 ? -18.864 -5.156 24.395 1.00 9.62 110 ARG A C 1
ATOM 668 O O . ARG A 1 91 ? -19.353 -6.206 23.968 1.00 10.16 110 ARG A O 1
ATOM 676 N N . ASN A 1 92 ? -18.680 -4.914 25.681 1.00 9.19 111 ASN A N 1
ATOM 677 C CA . ASN A 1 92 ? -19.118 -5.834 26.713 1.00 9.30 111 ASN A CA 1
ATOM 678 C C . ASN A 1 92 ? -19.933 -5.046 27.729 1.00 10.00 111 ASN A C 1
ATOM 679 O O . ASN A 1 92 ? -20.437 -3.967 27.388 1.00 9.94 111 ASN A O 1
ATOM 684 N N . GLU A 1 93 ? -20.110 -5.579 28.935 1.00 10.47 112 GLU A N 1
ATOM 685 C CA . GLU A 1 93 ? -20.946 -4.930 29.951 1.00 11.36 112 GLU A CA 1
ATOM 686 C C . GLU A 1 93 ? -20.149 -4.641 31.227 1.00 10.65 112 GLU A C 1
ATOM 687 O O . GLU A 1 93 ? -20.683 -4.671 32.336 1.00 10.10 112 GLU A O 1
ATOM 693 N N . LEU A 1 94 ? -18.865 -4.336 31.077 1.00 10.46 113 LEU A N 1
ATOM 694 C CA . LEU A 1 94 ? -18.012 -4.054 32.226 1.00 10.34 113 LEU A CA 1
ATOM 695 C C . LEU A 1 94 ? -18.284 -2.660 32.776 1.00 10.49 113 LEU A C 1
ATOM 696 O O . LEU A 1 94 ? -18.371 -1.698 32.019 1.00 10.38 113 LEU A O 1
ATOM 701 N N . THR A 1 95 ? -18.417 -2.560 34.091 1.00 10.78 114 THR A N 1
ATOM 702 C CA . THR A 1 95 ? -18.563 -1.264 34.755 1.00 11.19 114 THR A CA 1
ATOM 703 C C . THR A 1 95 ? -17.249 -0.862 35.405 1.00 11.17 114 THR A C 1
ATOM 704 O O . THR A 1 95 ? -17.045 0.305 35.739 1.00 11.19 114 THR A O 1
ATOM 708 N N . SER A 1 96 ? -16.362 -1.834 35.606 1.00 11.68 115 SER A N 1
ATOM 709 C CA . SER A 1 96 ? -15.016 -1.544 36.089 1.00 12.25 115 SER A CA 1
ATOM 710 C C . SER A 1 96 ? -14.071 -2.690 35.756 1.00 12.12 115 SER A C 1
ATOM 711 O O . SER A 1 96 ? -14.504 -3.816 35.486 1.00 12.16 115 SER A O 1
ATOM 714 N N . VAL A 1 97 ? -12.790 -2.368 35.724 1.00 11.97 116 VAL A N 1
ATOM 715 C CA . VAL A 1 97 ? -11.723 -3.360 35.692 1.00 12.40 116 VAL A CA 1
ATOM 716 C C . VAL A 1 97 ? -10.681 -2.957 36.728 1.00 13.06 116 VAL A C 1
ATOM 717 O O . VAL A 1 97 ? -10.441 -1.782 36.939 1.00 13.08 116 VAL A O 1
ATOM 721 N N . SER A 1 98 ? -10.081 -3.936 37.400 1.00 13.75 117 SER A N 1
ATOM 722 C CA . SER A 1 98 ? -9.027 -3.630 38.367 1.00 14.05 117 SER A CA 1
ATOM 723 C C . SER A 1 98 ? -7.673 -3.366 37.719 1.00 13.72 117 SER A C 1
ATOM 724 O O . SER A 1 98 ? -7.293 -3.988 36.720 1.00 13.33 117 SER A O 1
ATOM 727 N N . GLU A 1 99 ? -6.921 -2.476 38.345 1.00 13.63 118 GLU A N 1
ATOM 728 C CA . GLU A 1 99 ? -5.599 -2.140 37.906 1.00 14.48 118 GLU A CA 1
ATOM 729 C C . GLU A 1 99 ? -4.685 -3.379 37.951 1.00 14.02 118 GLU A C 1
ATOM 730 O O . GLU A 1 99 ? -3.907 -3.620 37.038 1.00 13.69 118 GLU A O 1
ATOM 736 N N . LYS A 1 100 ? -4.828 -4.162 39.012 1.00 14.09 119 LYS A N 1
ATOM 737 C CA . LYS A 1 100 ? -4.055 -5.387 39.246 1.00 15.51 119 LYS A CA 1
ATOM 738 C C . LYS A 1 100 ? -4.194 -6.445 38.136 1.00 13.70 119 LYS A C 1
ATOM 739 O O . LYS A 1 100 ? -3.267 -7.228 37.896 1.00 12.19 119 LYS A O 1
ATOM 745 N N . LEU A 1 101 ? -5.349 -6.460 37.476 1.00 12.35 120 LEU A N 1
ATOM 746 C CA . LEU A 1 101 ? -5.614 -7.371 36.357 1.00 11.58 120 LEU A CA 1
ATOM 747 C C . LEU A 1 101 ? -4.499 -7.382 35.296 1.00 11.25 120 LEU A C 1
ATOM 748 O O . LEU A 1 101 ? -4.172 -8.428 34.745 1.00 11.46 120 LEU A O 1
ATOM 753 N N . PHE A 1 102 ? -3.913 -6.2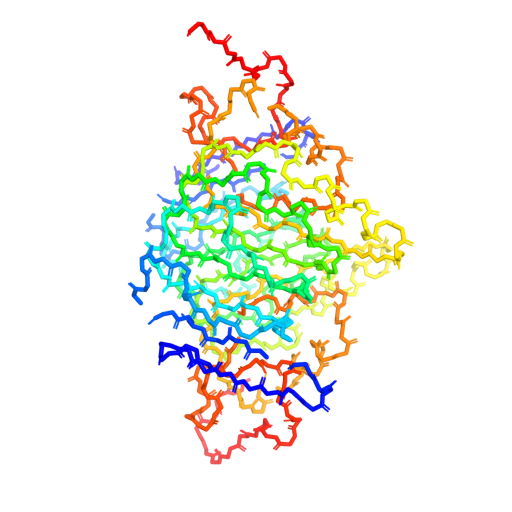26 35.012 1.00 11.13 121 PHE A N 1
ATOM 754 C CA . PHE A 1 102 ? -2.959 -6.097 33.917 1.00 10.96 121 PHE A CA 1
ATOM 755 C C . PHE A 1 102 ? -1.492 -6.171 34.308 1.00 11.21 121 PHE A C 1
ATOM 756 O O . PHE A 1 102 ? -0.626 -6.068 33.426 1.00 10.91 121 PHE A O 1
ATOM 764 N N . ASP A 1 103 ? -1.197 -6.351 35.602 1.00 12.18 122 ASP A N 1
ATOM 765 C CA . ASP A 1 103 ? 0.186 -6.268 36.108 1.00 12.53 122 ASP A CA 1
ATOM 766 C C . ASP A 1 103 ? 1.133 -7.197 35.362 1.00 11.94 122 ASP A C 1
ATOM 767 O O . ASP A 1 103 ? 2.171 -6.759 34.853 1.00 11.34 122 ASP A O 1
ATOM 772 N N . PHE A 1 104 ? 0.781 -8.482 35.293 1.00 10.90 123 PHE A N 1
ATOM 773 C CA . PHE A 1 104 ? 1.694 -9.463 34.695 1.00 10.68 123 PHE A CA 1
ATOM 774 C C . PHE A 1 104 ? 1.948 -9.268 33.202 1.00 10.22 123 PHE A C 1
ATOM 775 O O . PHE A 1 104 ? 3.125 -9.240 32.779 1.00 9.70 123 PHE A O 1
ATOM 783 N N . PRO A 1 105 ? 0.874 -9.135 32.381 1.00 9.53 124 PRO A N 1
ATOM 784 C CA . PRO A 1 105 ? 1.191 -8.916 30.968 1.00 9.43 124 PRO A CA 1
ATOM 785 C C . PRO A 1 105 ? 1.942 -7.612 30.721 1.00 9.40 124 PRO A C 1
ATOM 786 O O . PRO A 1 105 ? 2.802 -7.567 29.838 1.00 9.14 124 PRO A O 1
ATOM 790 N N . ILE A 1 106 ? 1.671 -6.577 31.505 1.00 9.51 125 ILE A N 1
ATOM 791 C CA . ILE A 1 106 ? 2.426 -5.319 31.356 1.00 9.70 125 ILE A CA 1
ATOM 792 C C . ILE A 1 106 ? 3.911 -5.533 31.667 1.00 10.16 125 ILE A C 1
ATOM 793 O O . ILE A 1 106 ? 4.799 -5.151 30.868 1.00 9.70 125 ILE A O 1
ATOM 798 N N . SER A 1 107 ? 4.179 -6.155 32.808 1.00 10.75 126 SER A N 1
ATOM 799 C CA . SER A 1 107 ? 5.551 -6.409 33.250 1.00 11.70 126 SER A CA 1
ATOM 800 C C . SER A 1 107 ? 6.305 -7.272 32.253 1.00 10.80 126 SER A C 1
ATOM 801 O O . SER A 1 107 ? 7.466 -7.019 31.959 1.00 10.94 126 SER A O 1
ATOM 804 N N . SER A 1 108 ? 5.636 -8.305 31.754 1.00 10.60 127 SER A N 1
ATOM 805 C CA . SER A 1 108 ? 6.232 -9.239 30.805 1.00 10.54 127 SER A CA 1
ATOM 806 C C . SER A 1 108 ? 6.549 -8.557 29.481 1.00 10.92 127 SER A C 1
ATOM 807 O O . SER A 1 108 ? 7.634 -8.738 28.914 1.00 11.05 127 SER A O 1
ATOM 810 N N . ALA A 1 109 ? 5.593 -7.783 28.970 1.00 10.94 128 ALA A N 1
ATOM 811 C CA 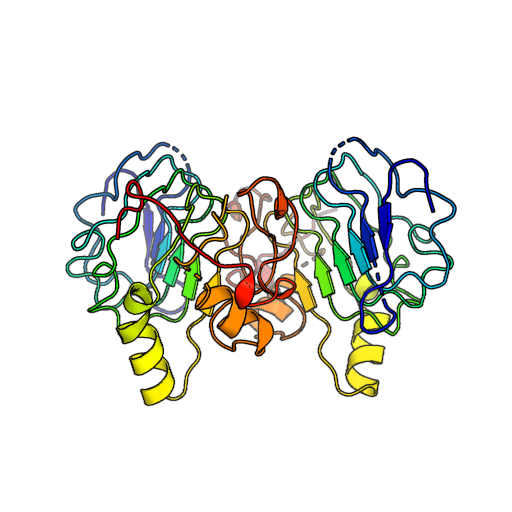. ALA A 1 109 ? 5.816 -7.060 27.723 1.00 11.63 128 ALA A CA 1
ATOM 812 C C . ALA A 1 109 ? 7.005 -6.113 27.853 1.00 12.18 128 ALA A C 1
ATOM 813 O O . ALA A 1 109 ? 7.850 -6.034 26.948 1.00 12.02 128 ALA A O 1
ATOM 815 N N . LYS A 1 110 ? 7.077 -5.400 28.971 1.00 12.62 129 LYS A N 1
ATOM 816 C CA . LYS A 1 110 ? 8.185 -4.461 29.205 1.00 14.27 129 LYS A CA 1
ATOM 817 C C . LYS A 1 110 ? 9.509 -5.211 29.209 1.00 13.94 129 LYS A C 1
ATOM 818 O O . LYS A 1 110 ? 10.465 -4.820 28.526 1.00 13.12 129 LYS A O 1
ATOM 824 N N . ALA A 1 111 ? 9.557 -6.293 29.971 1.00 13.16 130 ALA A N 1
ATOM 825 C CA . ALA A 1 111 ? 10.771 -7.105 30.063 1.00 13.92 130 ALA A CA 1
ATOM 826 C C . ALA A 1 111 ? 11.182 -7.671 28.698 1.00 14.37 130 ALA A C 1
ATOM 827 O O . ALA A 1 111 ? 12.371 -7.853 28.423 1.00 15.47 130 ALA A O 1
ATOM 829 N N . GLN A 1 112 ? 10.208 -7.937 27.833 1.00 14.56 131 GLN A N 1
ATOM 830 C CA . GLN A 1 112 ? 10.471 -8.522 26.521 1.00 14.63 131 GLN A CA 1
ATOM 831 C C . GLN A 1 112 ? 10.624 -7.499 25.397 1.00 15.78 131 GLN A C 1
ATOM 832 O O . GLN A 1 112 ? 10.813 -7.875 24.246 1.00 16.10 131 GLN A O 1
ATOM 838 N N . GLY A 1 113 ? 10.537 -6.222 25.740 1.00 16.55 132 GLY A N 1
ATOM 839 C CA . GLY A 1 113 ? 10.743 -5.139 24.787 1.00 17.90 132 GLY A CA 1
ATOM 840 C C . GLY A 1 113 ? 9.642 -5.025 23.756 1.00 19.07 132 GLY A C 1
ATOM 841 O O . GLY A 1 113 ? 9.896 -4.659 22.612 1.00 20.33 132 GLY A O 1
ATOM 842 N N . ARG A 1 114 ? 8.413 -5.333 24.145 1.00 18.04 133 ARG A N 1
ATOM 843 C CA . ARG A 1 114 ? 7.313 -5.298 23.183 1.00 18.14 133 ARG A CA 1
ATOM 844 C C . ARG A 1 114 ? 6.099 -4.585 23.757 1.00 17.39 133 ARG A C 1
ATOM 845 O O . ARG A 1 114 ? 6.119 -4.147 24.897 1.00 15.91 133 ARG A O 1
ATOM 853 N N . ARG A 1 115 ? 5.069 -4.441 22.924 1.00 17.36 134 ARG A N 1
ATOM 854 C CA . ARG A 1 115 ? 3.870 -3.721 23.273 1.00 17.81 134 ARG A CA 1
ATOM 855 C C . ARG A 1 115 ? 2.850 -4.734 23.798 1.00 15.42 134 ARG A C 1
ATOM 856 O O . ARG A 1 115 ? 2.827 -5.899 23.351 1.00 17.84 134 ARG A O 1
ATOM 864 N N . PHE A 1 116 ? 2.078 -4.324 24.793 1.00 12.42 135 PHE A N 1
ATOM 865 C CA . PHE A 1 116 ? 0.882 -5.073 25.215 1.00 10.68 135 PHE A CA 1
ATOM 866 C C . PHE A 1 116 ? -0.222 -4.041 25.215 1.00 10.01 135 PHE A C 1
ATOM 867 O O . PHE A 1 116 ? -0.096 -2.996 25.858 1.00 10.04 135 PHE A O 1
ATOM 875 N N . PHE A 1 117 ? -1.267 -4.316 24.452 1.00 9.33 136 PHE A N 1
ATOM 876 C CA . PHE A 1 117 ? -2.353 -3.364 24.236 1.00 9.18 136 PHE A CA 1
ATOM 877 C C . PHE A 1 117 ? -3.666 -3.930 24.754 1.00 9.03 136 PHE A C 1
ATOM 878 O O . PHE A 1 117 ? -3.967 -5.120 24.583 1.00 8.94 136 PHE A O 1
ATOM 886 N N . VAL A 1 118 ? -4.429 -3.064 25.405 1.00 8.63 137 VAL A N 1
ATOM 887 C CA . VAL A 1 118 ? -5.687 -3.447 26.003 1.00 8.50 137 VAL A CA 1
ATOM 888 C C . VAL A 1 118 ? -6.757 -2.586 25.342 1.00 8.53 137 VAL A C 1
ATOM 889 O O . VAL A 1 118 ? -6.720 -1.352 25.432 1.00 8.43 137 VAL A O 1
ATOM 893 N N . TYR A 1 119 ? -7.720 -3.234 24.705 1.00 8.64 138 TYR A N 1
ATOM 894 C CA . TYR A 1 119 ? -8.788 -2.524 23.988 1.00 8.85 138 TYR A CA 1
ATOM 895 C C . TYR A 1 119 ? -10.099 -2.749 24.732 1.00 8.96 138 TYR A C 1
ATOM 896 O O . TYR A 1 119 ? -10.632 -3.857 24.730 1.00 8.66 138 TYR A O 1
ATOM 905 N N . LEU A 1 120 ? -10.601 -1.693 25.369 1.00 8.72 139 LEU A N 1
ATOM 906 C CA . LEU A 1 120 ? -11.783 -1.776 26.244 1.00 9.09 139 LEU A CA 1
ATOM 907 C C . LEU A 1 120 ? -12.952 -0.912 25.775 1.00 8.89 139 LEU A C 1
ATOM 908 O O . LEU A 1 120 ? -13.868 -0.607 26.556 1.00 8.45 139 LEU A O 1
ATOM 913 N N . ALA A 1 121 ? -12.911 -0.503 24.518 1.00 8.72 140 ALA A N 1
ATOM 914 C CA . ALA A 1 121 ? -13.918 0.406 23.973 1.00 8.79 140 ALA A CA 1
ATOM 915 C C . ALA A 1 121 ? -15.354 -0.068 24.212 1.00 9.12 140 ALA A C 1
ATOM 916 O O . ALA A 1 121 ? -15.634 -1.259 24.173 1.00 8.76 140 ALA A O 1
ATOM 918 N N . ASN A 1 122 ? -16.279 0.867 24.407 1.00 9.42 141 ASN A N 1
ATOM 919 C CA . ASN A 1 122 ? -17.702 0.538 24.427 1.00 10.35 141 ASN A CA 1
ATOM 920 C C . ASN A 1 122 ? -18.081 -0.429 25.549 1.00 9.91 141 ASN A C 1
ATOM 921 O O . ASN A 1 122 ? -18.672 -1.484 25.308 1.00 10.04 141 ASN A O 1
ATOM 926 N N . ASN A 1 123 ? -17.738 -0.047 26.769 1.00 9.49 142 ASN A N 1
ATOM 927 C CA . ASN A 1 123 ? -18.290 -0.656 27.963 1.00 9.16 142 ASN A CA 1
ATOM 928 C C . ASN A 1 123 ? -18.978 0.419 28.804 1.00 9.38 142 ASN A C 1
ATOM 929 O O . ASN A 1 123 ? -18.592 1.588 28.750 1.00 10.00 142 ASN A O 1
ATOM 934 N N . PRO A 1 124 ? -19.988 0.021 29.592 1.00 9.34 143 PRO A N 1
ATOM 935 C CA . PRO A 1 124 ? -20.761 0.962 30.410 1.00 9.59 143 PRO A CA 1
ATOM 936 C C . PRO A 1 124 ? -20.055 1.304 31.730 1.00 9.76 143 PRO A C 1
ATOM 937 O O . PRO A 1 124 ? -20.533 0.946 32.823 1.00 9.88 143 PRO A O 1
ATOM 941 N N . TRP A 1 125 ? -18.971 2.050 31.625 1.00 9.82 144 TRP A N 1
ATOM 942 C CA . TRP A 1 125 ? -18.100 2.303 32.756 1.00 9.99 144 TRP A CA 1
ATOM 943 C C . TRP A 1 125 ? -18.839 2.998 33.906 1.00 10.25 144 TRP A C 1
ATOM 944 O O . TRP A 1 125 ? -19.607 3.941 33.691 1.00 9.82 144 TRP A O 1
ATOM 955 N N . GLY A 1 126 ? -18.594 2.515 35.116 1.00 10.50 145 GLY A N 1
ATOM 956 C CA . GLY A 1 126 ? -19.055 3.198 36.318 1.00 11.23 145 GLY A CA 1
ATOM 957 C C . GLY A 1 126 ? -17.927 4.071 36.809 1.00 11.62 145 GLY A C 1
ATOM 958 O O . GLY A 1 126 ? -16.913 3.567 37.320 1.00 12.52 145 GLY A O 1
ATOM 959 N N . CYS A 1 127 ? -18.084 5.375 36.658 1.00 12.42 146 CYS A N 1
ATOM 960 C CA . CYS A 1 127 ? -17.000 6.314 36.925 1.00 13.34 146 CYS A CA 1
ATOM 961 C C . CYS A 1 127 ? -16.998 6.804 38.369 1.00 13.40 146 CYS A C 1
ATOM 962 O O . CYS A 1 127 ? -17.201 8.000 38.663 1.00 12.70 146 CYS A O 1
ATOM 965 N N . ASP A 1 128 ? -16.790 5.837 39.262 1.00 13.57 147 ASP A N 1
ATOM 966 C CA . ASP A 1 128 ? -16.604 6.098 40.682 1.00 13.63 147 ASP A CA 1
ATOM 967 C C . ASP A 1 128 ? -15.113 5.920 40.997 1.00 13.54 147 ASP A C 1
ATOM 968 O O . ASP A 1 128 ? -14.301 5.821 40.076 1.00 12.51 147 ASP A O 1
ATOM 973 N N . CYS A 1 129 ? -14.745 5.894 42.277 1.00 13.94 148 CYS A N 1
ATOM 974 C CA . CYS A 1 129 ? -13.341 5.857 42.640 1.00 15.51 148 CYS A CA 1
ATOM 975 C C . CYS A 1 129 ? -12.618 4.591 42.176 1.00 14.72 148 CYS A C 1
ATOM 976 O O . CYS A 1 129 ? -11.393 4.595 42.092 1.00 15.20 148 CYS A O 1
ATOM 979 N N . ARG A 1 130 ? -13.358 3.536 41.826 1.00 14.45 149 ARG A N 1
ATOM 980 C CA . ARG A 1 130 ? -12.738 2.309 41.303 1.00 14.92 149 ARG A CA 1
ATOM 981 C C . ARG A 1 130 ? -12.195 2.446 39.880 1.00 14.22 149 ARG A C 1
ATOM 982 O O . ARG A 1 130 ? -11.456 1.567 39.429 1.00 13.24 149 ARG A O 1
ATOM 998 N N . ALA A 1 132 ? -10.926 5.611 38.716 1.00 10.33 151 ALA A N 1
ATOM 999 C CA . ALA A 1 132 ? -10.024 6.763 38.643 1.00 9.84 151 ALA A CA 1
ATOM 1000 C C . ALA A 1 132 ? -8.651 6.393 38.095 1.00 9.32 151 ALA A C 1
ATOM 1001 O O . ALA A 1 132 ? -8.020 7.176 37.363 1.00 8.45 151 ALA A O 1
ATOM 1003 N N . TRP A 1 133 ? -8.183 5.192 38.439 1.00 8.91 152 TRP A N 1
ATOM 1004 C CA . TRP A 1 133 ? -6.855 4.775 38.005 1.00 8.85 152 TRP A CA 1
ATOM 1005 C C . TRP A 1 133 ? -6.759 4.760 36.477 1.00 8.61 152 TRP A C 1
ATOM 1006 O O . TRP A 1 133 ? -5.795 5.277 35.916 1.00 8.36 152 TRP A O 1
ATOM 1017 N N . LEU A 1 134 ? -7.747 4.162 35.798 1.00 8.60 153 LEU A N 1
ATOM 1018 C CA . LEU A 1 134 ? -7.690 4.028 34.337 1.00 8.58 153 LEU A CA 1
ATOM 1019 C C . LEU A 1 134 ? -7.930 5.365 33.657 1.00 8.42 153 LEU A C 1
ATOM 1020 O O . LEU A 1 134 ? -7.271 5.702 32.666 1.00 7.78 153 LEU A O 1
ATOM 1025 N N . ALA A 1 135 ? -8.864 6.140 34.208 1.00 8.22 154 ALA A N 1
ATOM 1026 C CA . ALA A 1 135 ? -9.080 7.504 33.758 1.00 8.67 154 ALA A CA 1
ATOM 1027 C C . ALA A 1 135 ? -7.761 8.263 33.659 1.00 9.00 154 ALA A C 1
ATOM 1028 O O . ALA A 1 135 ? -7.508 8.949 32.673 1.00 8.94 154 ALA A O 1
ATOM 1030 N N . GLN A 1 136 ? -6.928 8.130 34.688 1.00 9.24 155 GLN A N 1
ATOM 1031 C CA . GLN A 1 136 ? -5.685 8.880 34.768 1.00 9.49 155 GLN A CA 1
ATOM 1032 C C . GLN A 1 136 ? -4.594 8.324 33.859 1.00 9.23 155 GLN A C 1
ATOM 1033 O O . GLN A 1 136 ? -3.815 9.093 33.281 1.00 8.71 155 GLN A O 1
ATOM 1039 N N . GLU A 1 137 ? -4.535 7.006 33.714 1.00 9.28 156 GLU A N 1
ATOM 1040 C CA . GLU A 1 137 ? -3.607 6.399 32.747 1.00 9.53 156 GLU A CA 1
ATOM 1041 C C . GLU A 1 137 ? -3.929 6.863 31.331 1.00 9.50 156 GLU A C 1
ATOM 1042 O O . GLU A 1 137 ? -3.029 7.223 30.571 1.00 9.28 156 GLU A O 1
ATOM 1048 N N . LEU A 1 138 ? -5.216 6.879 30.994 1.00 9.64 157 LEU A N 1
ATOM 1049 C CA . LEU A 1 138 ? -5.663 7.340 29.681 1.00 10.06 157 LEU A CA 1
ATOM 1050 C C . LEU A 1 138 ? -5.318 8.814 29.510 1.00 10.36 157 LEU A C 1
ATOM 1051 O O . LEU A 1 138 ? -4.749 9.209 28.487 1.00 10.91 157 LEU A O 1
ATOM 1056 N N . ALA A 1 139 ? -5.670 9.623 30.507 1.00 10.75 158 ALA A N 1
ATOM 1057 C CA . ALA A 1 139 ? -5.367 11.054 30.473 1.00 10.79 158 ALA A CA 1
ATOM 1058 C C . ALA A 1 139 ? -3.864 11.318 30.275 1.00 11.08 158 ALA A C 1
ATOM 1059 O O . ALA A 1 139 ? -3.479 12.255 29.564 1.00 11.68 158 ALA A O 1
ATOM 1061 N N . GLY A 1 140 ? -3.025 10.492 30.897 1.00 10.76 159 GLY A N 1
ATOM 1062 C CA . GLY A 1 140 ? -1.580 10.647 30.834 1.00 11.57 159 GLY A CA 1
ATOM 1063 C C . GLY A 1 140 ? -0.958 10.320 29.492 1.00 12.18 159 GLY A C 1
ATOM 1064 O O . GLY A 1 140 ? 0.136 10.787 29.187 1.00 12.00 159 GLY A O 1
ATOM 1065 N N . GLY A 1 141 ? -1.646 9.510 28.693 1.00 13.27 160 GLY A N 1
ATOM 1066 C CA . GLY A 1 141 ? -1.135 9.066 27.402 1.00 14.23 160 GLY A CA 1
ATOM 1067 C C . GLY A 1 141 ? -0.579 7.655 27.406 1.00 15.66 160 GLY A C 1
ATOM 1068 O O . GLY A 1 141 ? 0.366 7.366 26.675 1.00 17.17 160 GLY A O 1
ATOM 1069 N N . SER A 1 142 ? -1.161 6.769 28.223 1.00 15.84 161 SER A N 1
ATOM 1070 C CA . SER A 1 142 ? -0.748 5.373 28.290 1.00 15.71 161 SER A CA 1
ATOM 1071 C C . SER A 1 142 ? -0.663 4.713 26.916 1.00 15.58 161 SER A C 1
ATOM 1072 O O . SER A 1 142 ? -1.543 4.893 26.083 1.00 16.03 161 SER A O 1
ATOM 1075 N N . LYS A 1 143 ? 0.391 3.933 26.699 1.00 15.64 162 LYS A N 1
ATOM 1076 C CA . LYS A 1 143 ? 0.518 3.146 25.478 1.00 17.13 162 LYS A CA 1
ATOM 1077 C C . LYS A 1 143 ? -0.181 1.797 25.639 1.00 15.37 162 LYS A C 1
ATOM 1078 O O . LYS A 1 143 ? -0.422 1.086 24.659 1.00 16.48 162 LYS A O 1
ATOM 1084 N N . THR A 1 144 ? -0.506 1.439 26.869 1.00 13.55 163 THR A N 1
ATOM 1085 C CA . THR A 1 144 ? -1.138 0.145 27.118 1.00 12.87 163 THR A CA 1
ATOM 1086 C C . THR A 1 144 ? -2.635 0.166 26.822 1.00 12.14 163 THR A C 1
ATOM 1087 O O . THR A 1 144 ? -3.156 -0.754 26.194 1.00 11.64 163 THR A O 1
ATOM 1091 N N . PHE A 1 145 ? -3.320 1.199 27.303 1.00 11.09 164 PHE A N 1
ATOM 1092 C CA . PHE A 1 145 ? -4.774 1.236 27.254 1.00 10.70 164 PHE A CA 1
ATOM 1093 C C . PHE A 1 145 ? -5.232 2.200 26.188 1.00 10.54 164 PHE A C 1
ATOM 1094 O O . PHE A 1 145 ? -4.884 3.393 26.215 1.00 10.53 164 PHE A O 1
ATOM 1102 N N . GLY A 1 146 ? -5.997 1.684 25.239 1.00 10.48 165 GLY A N 1
ATOM 1103 C CA . GLY A 1 146 ? -6.540 2.525 24.167 1.00 10.58 165 GLY A CA 1
ATOM 1104 C C . GLY A 1 146 ? -7.602 3.471 24.708 1.00 10.70 165 GLY A C 1
ATOM 1105 O O . GLY A 1 146 ? -8.331 3.104 25.628 1.00 9.83 165 GLY A O 1
ATOM 1106 N N . ASP A 1 147 ? -7.712 4.671 24.118 1.00 11.05 166 ASP A N 1
ATOM 1107 C CA . ASP A 1 147 ? -8.674 5.671 24.609 1.00 12.18 166 ASP A CA 1
ATOM 1108 C C . ASP A 1 147 ? -9.844 5.906 23.656 1.00 12.56 166 ASP A C 1
ATOM 1109 O O . ASP A 1 147 ? -10.575 6.875 23.826 1.00 14.78 166 ASP A O 1
ATOM 1114 N N . ARG A 1 148 ? -10.063 5.021 22.691 1.00 12.12 167 ARG A N 1
ATOM 1115 C CA . ARG A 1 148 ? -11.226 5.148 21.800 1.00 11.76 167 ARG A CA 1
ATOM 1116 C C . ARG A 1 148 ? -12.508 4.694 22.494 1.00 11.19 167 ARG A C 1
ATOM 1117 O O . ARG A 1 148 ? -12.529 3.634 23.110 1.00 10.06 167 ARG A O 1
ATOM 1125 N N . HIS A 1 149 ? -13.574 5.489 22.372 1.00 10.41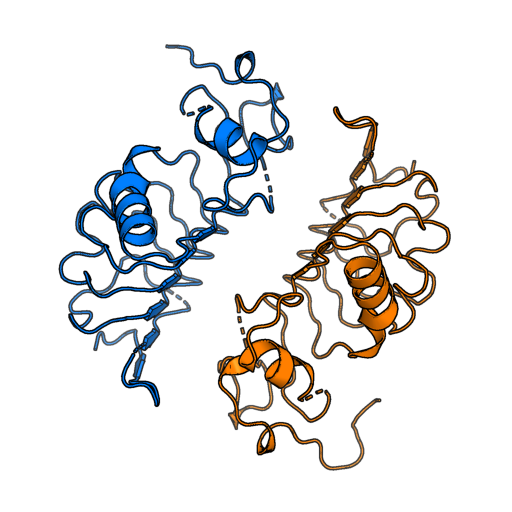 168 HIS A N 1
ATOM 1126 C CA . HIS A 1 149 ? -14.891 5.146 22.937 1.00 10.46 168 HIS A CA 1
ATOM 1127 C C . HIS A 1 149 ? -14.821 4.677 24.393 1.00 10.12 168 HIS A C 1
ATOM 1128 O O . HIS A 1 149 ? -15.369 3.626 24.759 1.00 9.28 168 HIS A O 1
ATOM 1143 N N . GLU A 1 151 ? -16.087 5.957 27.654 1.00 12.94 170 GLU A N 1
ATOM 1144 C CA . GLU A 1 151 ? -16.947 6.951 28.280 1.00 14.21 170 GLU A CA 1
ATOM 1145 C C . GLU A 1 151 ? -17.765 6.390 29.418 1.00 12.84 170 GLU A C 1
ATOM 1146 O O . GLU A 1 151 ? -18.049 5.197 29.468 1.00 12.11 170 GLU A O 1
ATOM 1152 N N . CYS A 1 152 ? -18.122 7.270 30.341 1.00 11.91 171 CYS A N 1
ATOM 1153 C CA . CYS A 1 152 ? -18.866 6.877 31.529 1.00 12.40 171 CYS A CA 1
ATOM 1154 C C . CYS A 1 152 ? -20.325 6.636 31.227 1.00 11.88 171 CYS A C 1
ATOM 1155 O O . CYS A 1 152 ? -20.943 7.412 30.504 1.00 12.51 171 CYS A O 1
ATOM 1158 N N . ALA A 1 153 ? -20.878 5.572 31.801 1.00 11.77 172 ALA A N 1
ATOM 1159 C CA . ALA A 1 153 ? -22.325 5.343 31.786 1.00 11.56 172 ALA A CA 1
ATOM 1160 C C . ALA A 1 153 ? -22.972 5.910 33.048 1.00 11.79 172 ALA A C 1
ATOM 1161 O O . ALA A 1 153 ? -24.104 6.413 33.012 1.00 11.44 172 ALA A O 1
ATOM 1163 N N . THR A 1 154 ? -22.252 5.807 34.159 1.00 11.92 173 THR A N 1
ATOM 1164 C CA . THR A 1 154 ? -22.700 6.293 35.457 1.00 12.47 173 THR A CA 1
ATOM 1165 C C . THR A 1 154 ? -21.507 6.937 36.167 1.00 12.52 173 THR A C 1
ATOM 1166 O O . THR A 1 154 ? -20.351 6.681 35.787 1.00 11.94 173 THR A O 1
ATOM 1170 N N . PRO A 1 155 ? -21.747 7.763 37.205 1.00 13.15 174 PRO A N 1
ATOM 1171 C CA . PRO A 1 155 ? -23.024 8.259 37.709 1.00 13.37 174 PRO A CA 1
ATOM 1172 C C . PRO A 1 155 ? -23.612 9.250 36.729 1.00 13.41 174 PRO A C 1
ATOM 1173 O O . PRO A 1 155 ? -22.972 9.578 35.724 1.00 13.09 174 PRO A O 1
ATOM 1177 N N . ALA A 1 156 ? -24.823 9.725 37.014 1.00 13.64 175 ALA A N 1
ATOM 1178 C CA . ALA A 1 156 ? -25.562 10.545 36.053 1.00 13.81 175 ALA A CA 1
ATOM 1179 C C . ALA A 1 156 ? -24.795 11.784 35.618 1.00 13.68 175 ALA A C 1
ATOM 1180 O O . ALA A 1 156 ? -24.818 12.132 34.447 1.00 13.19 175 ALA A O 1
ATOM 1182 N N . ALA A 1 157 ? -24.122 12.444 36.557 1.00 14.31 176 ALA A N 1
ATOM 1183 C CA . ALA A 1 157 ? -23.408 13.685 36.269 1.00 15.15 176 ALA A CA 1
ATOM 1184 C C . ALA A 1 157 ? -22.294 13.490 35.241 1.00 15.27 176 ALA A C 1
ATOM 1185 O O . ALA A 1 157 ? -21.958 14.410 34.497 1.00 16.17 176 ALA A O 1
ATOM 1187 N N . LEU A 1 158 ? -21.726 12.291 35.198 1.00 14.45 177 LEU A N 1
ATOM 1188 C CA . LEU A 1 158 ? -20.614 12.001 34.301 1.00 13.78 177 LEU A CA 1
ATOM 1189 C C . LEU A 1 158 ? -21.027 11.234 33.046 1.00 13.93 177 LEU A C 1
ATOM 1190 O O . LEU A 1 158 ? -20.194 10.943 32.200 1.00 12.98 177 LEU A O 1
ATOM 1195 N N . ALA A 1 159 ? -22.311 10.931 32.904 1.00 14.74 178 ALA A N 1
ATOM 1196 C CA . ALA A 1 159 ? -22.772 10.113 31.790 1.00 15.22 178 ALA A CA 1
ATOM 1197 C C . ALA A 1 159 ? -22.455 10.773 30.448 1.00 15.87 178 ALA A C 1
ATOM 1198 O O . ALA A 1 159 ? -22.774 11.951 30.217 1.00 15.32 178 ALA A O 1
ATOM 1200 N N . GLY A 1 160 ? -21.783 10.019 29.582 1.00 15.64 179 GLY A N 1
ATOM 1201 C CA . GLY A 1 160 ? -21.408 10.502 28.256 1.00 16.71 179 GLY A CA 1
ATOM 1202 C C . GLY A 1 160 ? -20.057 11.191 28.171 1.00 16.65 179 GLY A C 1
ATOM 1203 O O . GLY A 1 160 ? -19.563 11.444 27.066 1.00 16.52 179 GLY A O 1
ATOM 1204 N N . ARG A 1 161 ? -19.447 11.485 29.320 1.00 15.35 180 ARG A N 1
ATOM 1205 C CA . ARG A 1 161 ? -18.146 12.132 29.328 1.00 14.71 180 ARG A CA 1
ATOM 1206 C C . ARG A 1 161 ? -17.040 11.081 29.153 1.00 13.75 180 ARG A C 1
ATOM 1207 O O . ARG A 1 161 ? -17.138 9.960 29.660 1.00 12.77 180 ARG A O 1
ATOM 1215 N N . GLY A 1 162 ? -16.011 11.440 28.402 1.00 12.75 181 GLY A N 1
ATOM 1216 C CA . GLY A 1 162 ? -14.837 10.587 28.271 1.00 12.45 181 GLY A CA 1
ATOM 1217 C C . GLY A 1 162 ? -14.088 10.434 29.590 1.00 12.08 181 GLY A C 1
ATOM 1218 O O . GLY A 1 162 ? -13.838 11.426 30.301 1.00 11.14 181 GLY A O 1
ATOM 1219 N N . LEU A 1 163 ? -13.707 9.196 29.922 1.00 12.32 182 LEU A N 1
ATOM 1220 C CA . LEU A 1 163 ? -12.932 8.939 31.141 1.00 13.11 182 LEU A CA 1
ATOM 1221 C C . LEU A 1 163 ? -11.699 9.820 31.241 1.00 13.08 182 LEU A C 1
ATOM 1222 O O . LEU A 1 163 ? -11.348 10.273 32.328 1.00 14.09 182 LEU A O 1
ATOM 1227 N N . SER A 1 164 ? -11.012 10.031 30.122 1.00 12.80 183 SER A N 1
ATOM 1228 C CA . SER A 1 164 ? -9.742 10.742 30.148 1.00 12.81 183 SER A CA 1
ATOM 1229 C C . SER A 1 164 ? -9.883 12.259 30.275 1.00 13.90 183 SER A C 1
ATOM 1230 O O . SER A 1 164 ? -8.872 12.976 30.294 1.00 13.90 183 SER A O 1
ATOM 1233 N N . GLU A 1 165 ? -11.117 12.754 30.311 1.00 14.54 184 GLU A N 1
ATOM 1234 C CA . GLU A 1 165 ? -11.366 14.184 30.406 1.00 16.06 184 GLU A CA 1
ATOM 1235 C C . GLU A 1 165 ? -12.025 14.594 31.717 1.00 16.22 184 GLU A C 1
ATOM 1236 O O . GLU A 1 165 ? -12.392 15.753 31.880 1.00 18.61 184 GLU A O 1
ATOM 1242 N N . ILE A 1 166 ? -12.132 13.676 32.671 1.00 14.61 185 ILE A N 1
ATOM 1243 C CA . ILE A 1 166 ? -12.761 13.973 33.965 1.00 13.95 185 ILE A CA 1
ATOM 1244 C C . ILE A 1 166 ? -11.718 14.134 35.082 1.00 13.77 185 ILE A C 1
ATOM 1245 O O . ILE A 1 166 ? -10.851 13.281 35.243 1.00 13.00 185 ILE A O 1
ATOM 1250 N N . PRO A 1 167 ? -11.822 15.207 35.897 1.00 14.45 186 PRO A N 1
ATOM 1251 C CA . PRO A 1 167 ? -10.828 15.324 36.979 1.00 14.96 186 PRO A CA 1
ATOM 1252 C C . PRO A 1 167 ? -10.881 14.195 37.995 1.00 15.07 186 PRO A C 1
ATOM 1253 O O . PRO A 1 167 ? -11.958 13.679 38.284 1.00 15.55 186 PRO A O 1
ATOM 1257 N N . GLN A 1 168 ? -9.731 13.864 38.583 1.00 15.70 187 GLN A N 1
ATOM 1258 C CA . GLN A 1 168 ? -9.643 12.830 39.603 1.00 15.79 187 GLN A CA 1
ATOM 1259 C C . GLN A 1 168 ? -10.624 12.998 40.749 1.00 16.26 187 GLN A C 1
ATOM 1260 O O . GLN A 1 168 ? -11.147 12.012 41.264 1.00 16.19 187 GLN A O 1
ATOM 1266 N N . THR A 1 169 ? -10.862 14.241 41.150 1.00 17.33 188 THR A N 1
ATOM 1267 C CA . THR A 1 169 ? -11.727 14.506 42.300 1.00 18.33 188 THR A CA 1
ATOM 1268 C C . THR A 1 169 ? -13.216 14.334 41.999 1.00 18.08 188 THR A C 1
ATOM 1269 O O . THR A 1 169 ? -14.030 14.310 42.936 1.00 17.51 188 THR A O 1
ATOM 1273 N N . SER A 1 170 ? -13.564 14.196 40.717 1.00 15.99 189 SER A N 1
ATOM 1274 C CA . SER A 1 170 ? -14.921 13.816 40.310 1.00 15.49 189 SER A CA 1
ATOM 1275 C C . SER A 1 170 ? -15.183 12.307 40.337 1.00 14.63 189 SER A C 1
ATOM 1276 O O . SER A 1 170 ? -16.307 11.906 40.144 1.00 14.18 189 SER A O 1
ATOM 1279 N N . PHE A 1 171 ? -14.152 11.487 40.559 1.00 14.05 190 PHE A N 1
ATOM 1280 C CA . PHE A 1 171 ? -14.302 10.041 40.659 1.00 13.46 190 PHE A CA 1
ATOM 1281 C C . PHE A 1 171 ? -14.489 9.714 42.131 1.00 14.48 190 PHE A C 1
ATOM 1282 O O . PHE A 1 171 ? -13.522 9.630 42.882 1.00 14.60 190 PHE A O 1
ATOM 1290 N N . VAL A 1 172 ? -15.738 9.524 42.529 1.00 15.19 191 VAL A N 1
ATOM 1291 C CA . VAL A 1 172 ? -16.106 9.474 43.940 1.00 16.86 191 VAL A CA 1
ATOM 1292 C C . VAL A 1 172 ? -16.792 8.168 44.310 1.00 16.93 191 VAL A C 1
ATOM 1293 O O . VAL A 1 172 ? -17.621 7.672 43.569 1.00 16.47 191 VAL A O 1
ATOM 1297 N N . CYS A 1 173 ? -16.425 7.607 45.458 1.00 17.17 192 CYS A N 1
ATOM 1298 C CA . CYS A 1 173 ? -17.177 6.512 46.058 1.00 19.09 192 CYS A CA 1
ATOM 1299 C C . CYS A 1 173 ? -17.808 6.993 47.353 1.00 20.74 192 CYS A C 1
ATOM 1300 O O . CYS A 1 173 ? -17.150 7.652 48.165 1.00 17.32 192 CYS A O 1
ATOM 1303 N N . THR A 1 174 ? -19.077 6.628 47.525 1.00 24.03 193 THR A N 1
ATOM 1304 C CA . THR A 1 174 ? -19.779 6.668 48.811 1.00 27.82 193 THR A CA 1
ATOM 1305 C C . THR A 1 174 ? -19.733 5.267 49.448 1.00 29.80 193 THR A C 1
ATOM 1306 O O . THR A 1 174 ? -19.172 4.328 48.869 1.00 32.11 193 THR A O 1
ATOM 1310 N N . GLY A 1 175 ? -20.322 5.126 50.632 1.00 31.44 194 GLY A N 1
ATOM 1311 C CA . GLY A 1 175 ? -20.448 3.816 51.270 1.00 34.59 194 GLY A CA 1
ATOM 1312 C C . GLY A 1 175 ? -21.371 2.876 50.512 1.00 35.96 194 GLY A C 1
ATOM 1313 O O . GLY A 1 175 ? -21.170 1.658 50.516 1.00 35.03 194 GLY A O 1
ATOM 1319 N N . CYS B 1 2 ? -24.946 25.910 15.757 1.00 35.93 21 CYS B N 1
ATOM 1320 C CA . CYS B 1 2 ? -24.830 24.509 16.113 1.00 32.32 21 CYS B CA 1
ATOM 1321 C C . CYS B 1 2 ? -26.019 23.823 15.545 1.00 31.52 21 CYS B C 1
ATOM 1322 O O . CYS B 1 2 ? -27.111 24.290 15.742 1.00 30.33 21 CYS B O 1
ATOM 1325 N N . PRO B 1 3 ? -25.815 22.731 14.822 1.00 29.17 22 PRO B N 1
ATOM 1326 C CA . PRO B 1 3 ? -26.993 22.003 14.334 1.00 28.58 22 PRO B CA 1
ATOM 1327 C C . PRO B 1 3 ? -27.892 21.617 15.508 1.00 28.43 22 PRO B C 1
ATOM 1328 O O . PRO B 1 3 ? -27.390 21.385 16.609 1.00 26.52 22 PRO B O 1
ATOM 1332 N N . SER B 1 4 ? -29.205 21.572 15.292 1.00 27.64 23 SER B N 1
ATOM 1333 C CA . SER B 1 4 ? -30.148 21.354 16.393 1.00 27.67 23 SER B CA 1
ATOM 1334 C C . SER B 1 4 ? -30.007 19.966 17.010 1.00 27.22 23 SER B C 1
ATOM 1335 O O . SER B 1 4 ? -30.287 19.776 18.196 1.00 27.01 23 SER B O 1
ATOM 1338 N N . ALA B 1 5 ? -29.561 19.005 16.200 1.00 26.33 24 ALA B N 1
ATOM 1339 C CA . ALA B 1 5 ? -29.372 17.636 16.642 1.00 26.04 24 ALA B CA 1
ATOM 1340 C C . ALA B 1 5 ? -28.020 17.416 17.339 1.00 25.32 24 ALA B C 1
ATOM 1341 O O . ALA B 1 5 ? -27.708 16.294 17.738 1.00 25.44 24 ALA B O 1
ATOM 1343 N N . CYS B 1 6 ? -27.221 18.470 17.484 1.00 25.14 25 CYS B N 1
ATOM 1344 C CA . CYS B 1 6 ? -25.898 18.331 18.073 1.00 24.76 25 CYS B CA 1
ATOM 1345 C C . CYS B 1 6 ? -25.717 19.120 19.365 1.00 25.88 25 CYS B C 1
ATOM 1346 O O . CYS B 1 6 ? -26.538 19.962 19.730 1.00 25.48 25 CYS B O 1
ATOM 1349 N N . LYS B 1 7 ? -24.630 18.810 20.057 1.00 24.58 26 LYS B N 1
ATOM 1350 C CA . LYS B 1 7 ? -24.154 19.601 21.172 1.00 26.23 26 LYS B CA 1
ATOM 1351 C C . LYS B 1 7 ? -22.782 20.154 20.782 1.00 25.52 26 LYS B C 1
ATOM 1352 O O . LYS B 1 7 ? -21.861 19.374 20.490 1.00 23.39 26 LYS B O 1
ATOM 1358 N N . CYS B 1 8 ? -22.660 21.484 20.742 1.00 24.33 27 CYS B N 1
ATOM 1359 C CA . CYS B 1 8 ? -21.398 22.149 20.435 1.00 25.15 27 CYS B CA 1
ATOM 1360 C C . CYS B 1 8 ? -20.811 22.784 21.691 1.00 25.58 27 CYS B C 1
ATOM 1361 O O . CYS B 1 8 ? -21.392 23.717 22.245 1.00 25.16 27 CYS B O 1
ATOM 1364 N N . THR B 1 9 ? -19.667 22.269 22.140 1.00 24.31 28 THR B N 1
ATOM 1365 C CA . THR B 1 9 ? -19.048 22.710 23.394 1.00 24.61 28 THR B CA 1
ATOM 1366 C C . THR B 1 9 ? -17.540 22.868 23.222 1.00 24.28 28 THR B C 1
ATOM 1367 O O . THR B 1 9 ? -16.911 22.083 22.507 1.00 23.19 28 THR B O 1
ATOM 1371 N N . VAL B 1 10 ? -16.955 23.879 23.870 1.00 22.35 29 VAL B N 1
ATOM 1372 C CA . VAL B 1 10 ? -15.504 24.026 23.868 1.00 21.62 29 VAL B CA 1
ATOM 1373 C C . VAL B 1 10 ? -14.951 23.099 24.946 1.00 19.84 29 VAL B C 1
ATOM 1374 O O . VAL B 1 10 ? -15.323 23.198 26.105 1.00 20.60 29 VAL B O 1
ATOM 1378 N N . SER B 1 11 ? -14.080 22.178 24.551 1.00 18.41 30 SER B N 1
ATOM 1379 C CA . SER B 1 11 ? -13.517 21.195 25.482 1.00 17.07 30 SER B CA 1
ATOM 1380 C C . SER B 1 1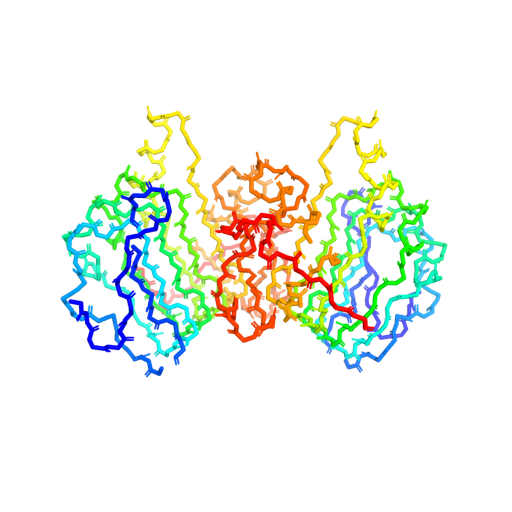1 ? -12.608 21.827 26.528 1.00 16.27 30 SER B C 1
ATOM 1381 O O . SER B 1 11 ? -12.234 22.993 26.425 1.00 15.69 30 SER B O 1
ATOM 1384 N N . LEU B 1 12 ? -12.225 21.021 27.516 1.00 16.29 31 LEU B N 1
ATOM 1385 C CA . LEU B 1 12 ? -11.247 21.455 28.522 1.00 17.13 31 LEU B CA 1
ATOM 1386 C C . LEU B 1 12 ? -9.886 21.861 27.927 1.00 16.90 31 LEU B C 1
ATOM 1387 O O . LEU B 1 12 ? -9.069 22.493 28.618 1.00 17.02 31 LEU B O 1
ATOM 1392 N N . TYR B 1 13 ? -9.625 21.494 26.672 1.00 17.14 32 TYR B N 1
ATOM 1393 C CA . TYR B 1 13 ? -8.381 21.865 25.997 1.00 17.74 32 TYR B CA 1
ATOM 1394 C C . TYR B 1 13 ? -8.554 23.025 25.020 1.00 18.01 32 TYR B C 1
ATOM 1395 O O . TYR B 1 13 ? -7.667 23.291 24.220 1.00 17.91 32 TYR B O 1
ATOM 1404 N N . GLY B 1 14 ? -9.682 23.721 25.105 1.00 18.02 33 GLY B N 1
ATOM 1405 C CA . GLY B 1 14 ? -9.958 24.874 24.252 1.00 18.87 33 GLY B CA 1
ATOM 1406 C C . GLY B 1 14 ? -10.355 24.528 22.823 1.00 18.71 33 GLY B C 1
ATOM 1407 O O . GLY B 1 14 ? -10.215 25.362 21.929 1.00 18.16 33 GLY B O 1
ATOM 1408 N N . GLU B 1 15 ? -10.858 23.310 22.604 1.00 17.89 34 GLU B N 1
ATOM 1409 C CA . GLU B 1 15 ? -11.159 22.830 21.253 1.00 18.14 34 GLU B CA 1
ATOM 1410 C C . GLU B 1 15 ? -12.655 22.597 21.061 1.00 17.67 34 GLU B C 1
ATOM 1411 O O . GLU B 1 15 ? -13.297 21.961 21.887 1.00 17.16 34 GLU B O 1
ATOM 1425 N N . VAL B 1 17 ? -15.876 20.941 20.088 1.00 15.82 36 VAL B N 1
ATOM 1426 C CA . VAL B 1 17 ? -16.371 19.597 19.880 1.00 15.42 36 VAL B CA 1
ATOM 1427 C C . VAL B 1 17 ? -17.822 19.672 19.401 1.00 15.88 36 VAL B C 1
ATOM 1428 O O . VAL B 1 17 ? -18.654 20.340 20.015 1.00 15.47 36 VAL B O 1
ATOM 1432 N N . VAL B 1 18 ? -18.128 18.964 18.322 1.00 15.53 37 VAL B N 1
ATOM 1433 C CA . VAL B 1 18 ? -19.487 18.917 17.803 1.00 15.64 37 VAL B CA 1
ATOM 1434 C C . VAL B 1 18 ? -19.961 17.473 17.935 1.00 15.37 37 VAL B C 1
ATOM 1435 O O . VAL B 1 18 ? -19.483 16.592 17.220 1.00 14.55 37 VAL B O 1
ATOM 1439 N N . ALA B 1 19 ? -20.869 17.238 18.878 1.00 15.32 38 ALA B N 1
ATOM 1440 C CA . ALA B 1 19 ? -21.268 15.892 19.274 1.00 16.76 38 ALA B CA 1
ATOM 1441 C C . ALA B 1 19 ? -22.716 15.628 18.898 1.00 17.51 38 ALA B C 1
ATOM 1442 O O . ALA B 1 19 ? -23.613 16.257 19.451 1.00 18.45 38 ALA B O 1
ATOM 1444 N N . CYS B 1 20 ? -22.939 14.698 17.974 1.00 17.87 39 CYS B N 1
ATOM 1445 C CA . CYS B 1 20 ? -24.278 14.428 17.450 1.00 18.80 39 CYS B CA 1
ATOM 1446 C C . CYS B 1 20 ? -24.604 12.943 17.457 1.00 18.51 39 CYS B C 1
ATOM 1447 O O . CYS B 1 20 ? -25.403 12.485 16.646 1.00 18.17 39 CYS B O 1
ATOM 1450 N N . GLY B 1 21 ? -24.004 12.194 18.378 1.00 17.63 40 GLY B N 1
ATOM 1451 C CA . GLY B 1 21 ? -24.213 10.762 18.443 1.00 17.63 40 GLY B CA 1
ATOM 1452 C C . GLY B 1 21 ? -25.607 10.346 18.887 1.00 18.13 40 GLY B C 1
ATOM 1453 O O . GLY B 1 21 ? -26.208 10.996 19.747 1.00 18.34 40 GLY B O 1
ATOM 1454 N N . GLY B 1 22 ? -26.135 9.287 18.281 1.00 18.06 41 GLY B N 1
ATOM 1455 C CA . GLY B 1 22 ? -27.378 8.665 18.750 1.00 19.48 41 GLY B CA 1
ATOM 1456 C C . GLY B 1 22 ? -28.642 9.471 18.495 1.00 21.03 41 GLY B C 1
ATOM 1457 O O . GLY B 1 22 ? -29.563 9.432 19.303 1.00 22.06 41 GLY B O 1
ATOM 1466 N N . GLY B 1 24 ? -30.485 9.489 15.457 1.00 23.90 43 GLY B N 1
ATOM 1467 C CA . GLY B 1 24 ? -31.229 8.983 14.301 1.00 23.33 43 GLY B CA 1
ATOM 1468 C C . GLY B 1 24 ? -30.952 9.710 12.998 1.00 22.60 43 GLY B C 1
ATOM 1469 O O . GLY B 1 24 ? -31.794 9.729 12.104 1.00 22.53 43 GLY B O 1
ATOM 1470 N N . LEU B 1 25 ? -29.769 10.299 12.865 1.00 21.86 44 LEU B N 1
ATOM 1471 C CA . LEU B 1 25 ? -29.446 11.086 11.683 1.00 20.77 44 LEU B CA 1
ATOM 1472 C C . LEU B 1 25 ? -29.286 10.204 10.455 1.00 21.39 44 LEU B C 1
ATOM 1473 O O . LEU B 1 25 ? -28.664 9.153 10.525 1.00 18.56 44 LEU B O 1
ATOM 1478 N N . THR B 1 26 ? -29.841 10.647 9.330 1.00 21.13 45 THR B N 1
ATOM 1479 C CA . THR B 1 26 ? -29.653 9.960 8.048 1.00 22.24 45 THR B CA 1
ATOM 1480 C C . THR B 1 26 ? -28.717 10.738 7.121 1.00 22.37 45 THR B C 1
ATOM 1481 O O . THR B 1 26 ? -28.349 10.243 6.057 1.00 22.11 45 THR B O 1
ATOM 1485 N N . GLU B 1 27 ? -28.324 11.940 7.547 1.00 23.87 46 GLU B N 1
ATOM 1486 C CA . GLU B 1 27 ? -27.520 12.870 6.752 1.00 25.36 46 GLU B CA 1
ATOM 1487 C C . GLU B 1 27 ? -26.495 13.549 7.656 1.00 24.21 46 GLU B C 1
ATOM 1488 O O . GLU B 1 27 ? -26.768 13.760 8.833 1.00 23.47 46 GLU B O 1
ATOM 1494 N N . ILE B 1 28 ? -25.345 13.916 7.101 1.00 25.16 47 ILE B N 1
ATOM 1495 C CA . ILE B 1 28 ? -24.410 14.805 7.791 1.00 25.40 47 ILE B CA 1
ATOM 1496 C C . ILE B 1 28 ? -25.132 16.133 8.015 1.00 27.09 47 ILE B C 1
ATOM 1497 O O . ILE B 1 28 ? -25.652 16.704 7.057 1.00 28.54 47 ILE B O 1
ATOM 1502 N N . PRO B 1 29 ? -25.170 16.629 9.265 1.00 25.69 48 PRO B N 1
ATOM 1503 C CA . PRO B 1 29 ? -25.932 17.845 9.527 1.00 26.45 48 PRO B CA 1
ATOM 1504 C C . PRO B 1 29 ? -25.356 19.082 8.858 1.00 26.38 48 PRO B C 1
ATOM 1505 O O . PRO B 1 29 ? -24.145 19.179 8.636 1.00 23.91 48 PRO B O 1
ATOM 1509 N N . GLU B 1 30 ? -26.254 20.003 8.519 1.00 27.40 49 GLU B N 1
ATOM 1510 C CA . GLU B 1 30 ? -25.884 21.309 8.018 1.00 28.13 49 GLU B CA 1
ATOM 1511 C C . GLU B 1 30 ? -25.462 22.190 9.178 1.00 26.50 49 GLU B C 1
ATOM 1512 O O . GLU B 1 30 ? -25.873 21.966 10.320 1.00 26.89 49 GLU B O 1
ATOM 1518 N N . ASP B 1 31 ? -24.657 23.196 8.868 1.00 26.14 50 ASP B N 1
ATOM 1519 C CA . ASP B 1 31 ? -24.302 24.250 9.810 1.00 26.17 50 ASP B CA 1
ATOM 1520 C C . ASP B 1 31 ? -23.427 23.755 10.948 1.00 25.36 50 ASP B C 1
ATOM 1521 O O . ASP B 1 31 ? -23.530 24.239 12.084 1.00 24.92 50 ASP B O 1
ATOM 1526 N N . ILE B 1 32 ? -22.560 22.792 10.642 1.00 23.27 51 ILE B N 1
ATOM 1527 C CA . ILE B 1 32 ? -21.505 22.440 11.587 1.00 22.32 51 ILE B CA 1
ATOM 1528 C C . ILE B 1 32 ? -20.562 23.644 11.661 1.00 22.44 51 ILE B C 1
ATOM 1529 O O . ILE B 1 32 ? -20.108 24.130 10.619 1.00 22.61 51 ILE B O 1
ATOM 1534 N N . PRO B 1 33 ? -20.262 24.140 12.888 1.00 23.25 52 PRO B N 1
ATOM 1535 C CA . PRO B 1 33 ? -19.389 25.311 12.972 1.00 23.45 52 PRO B CA 1
ATOM 1536 C C . PRO B 1 33 ? -18.020 25.075 12.352 1.00 23.24 52 PRO B C 1
ATOM 1537 O O . PRO B 1 33 ? -17.419 24.019 12.555 1.00 22.80 52 PRO B O 1
ATOM 1541 N N . HIS B 1 34 ? -17.533 26.064 11.611 1.00 22.94 53 HIS B N 1
ATOM 1542 C CA . HIS B 1 34 ? -16.238 25.965 10.946 1.00 24.57 53 HIS B CA 1
ATOM 1543 C C . HIS B 1 34 ? -15.047 25.849 11.904 1.00 24.15 53 HIS B C 1
ATOM 1544 O O . HIS B 1 34 ? -13.970 25.430 11.502 1.00 24.69 53 HIS B O 1
ATOM 1551 N N . ARG B 1 35 ? -15.230 26.217 13.165 1.00 23.61 54 ARG B N 1
ATOM 1552 C CA . ARG B 1 35 ? -14.149 26.071 14.138 1.00 24.38 54 ARG B CA 1
ATOM 1553 C C . ARG B 1 35 ? -14.027 24.639 14.683 1.00 21.87 54 ARG B C 1
ATOM 1554 O O . ARG B 1 35 ? -13.107 24.344 15.445 1.00 21.91 54 ARG B O 1
ATOM 1556 N N . ALA B 1 36 ? -14.937 23.755 14.285 1.00 19.37 55 ALA B N 1
ATOM 1557 C CA . ALA B 1 36 ? -14.943 22.375 14.774 1.00 17.72 55 ALA B CA 1
ATOM 1558 C C . ALA B 1 36 ? -13.564 21.704 14.721 1.00 16.35 55 ALA B C 1
ATOM 1559 O O . ALA B 1 36 ? -12.869 21.730 13.697 1.00 14.94 55 ALA B O 1
ATOM 1561 N N . VAL B 1 37 ? -13.174 21.112 15.843 1.00 15.76 56 VAL B N 1
ATOM 1562 C CA . VAL B 1 37 ? -11.935 20.337 15.932 1.00 15.64 56 VAL B CA 1
ATOM 1563 C C . VAL B 1 37 ? -12.255 18.851 15.991 1.00 15.13 56 VAL B C 1
ATOM 1564 O O . VAL B 1 37 ? -11.541 18.049 15.384 1.00 14.42 56 VAL B O 1
ATOM 1568 N N . TYR B 1 38 ? -13.309 18.498 16.729 1.00 15.18 57 TYR B N 1
ATOM 1569 C CA . TYR B 1 38 ? -13.807 17.125 16.800 1.00 15.42 57 TYR B CA 1
ATOM 1570 C C . TYR B 1 38 ? -15.267 17.026 16.375 1.00 15.08 57 TYR B C 1
ATOM 1571 O O . TYR B 1 38 ? -16.124 17.760 16.866 1.00 15.49 57 TYR B O 1
ATOM 1580 N N . LEU B 1 39 ? -15.538 16.115 15.448 1.00 13.88 58 LEU B N 1
ATOM 1581 C CA . LEU B 1 39 ? -16.885 15.911 14.951 1.00 13.79 58 LEU B CA 1
ATOM 1582 C C . LEU B 1 39 ? -17.275 14.485 15.266 1.00 13.47 58 LEU B C 1
ATOM 1583 O O . LEU B 1 39 ? -16.626 13.546 14.762 1.00 13.65 58 LEU B O 1
ATOM 1588 N N . VAL B 1 40 ? -18.288 14.322 16.120 1.00 13.31 59 VAL B N 1
ATOM 1589 C CA . VAL B 1 40 ? -18.776 13.007 16.529 1.00 13.52 59 VAL B CA 1
ATOM 1590 C C . VAL B 1 40 ? -20.181 12.772 15.987 1.00 14.22 59 VAL B C 1
ATOM 1591 O O . VAL B 1 40 ? -21.151 13.424 16.422 1.00 13.42 59 VAL B O 1
ATOM 1595 N N . LEU B 1 41 ? -20.275 11.834 15.044 1.00 13.86 60 LEU B N 1
ATOM 1596 C CA . LEU B 1 41 ? -21.529 11.479 14.368 1.00 14.22 60 LEU B CA 1
ATOM 1597 C C . LEU B 1 41 ? -21.843 9.991 14.539 1.00 13.85 60 LEU B C 1
ATOM 1598 O O . LEU B 1 41 ? -22.636 9.418 13.796 1.00 14.00 60 LEU B O 1
ATOM 1603 N N . LYS B 1 42 ? -21.225 9.372 15.538 1.00 13.96 61 LYS B N 1
ATOM 1604 C CA . LYS B 1 42 ? -21.384 7.949 15.774 1.00 14.57 61 LYS B CA 1
ATOM 1605 C C . LYS B 1 42 ? -22.824 7.568 16.117 1.00 14.50 61 LYS B C 1
ATOM 1606 O O . LYS B 1 42 ? -23.614 8.409 16.587 1.00 14.38 61 LYS B O 1
ATOM 1612 N N . ASP B 1 43 ? -23.137 6.292 15.902 1.00 14.77 62 ASP B N 1
ATOM 1613 C CA . ASP B 1 43 ? -24.406 5.701 16.326 1.00 15.21 62 ASP B CA 1
ATOM 1614 C C . ASP B 1 43 ? -25.578 6.433 15.661 1.00 15.69 62 ASP B C 1
ATOM 1615 O O . ASP B 1 43 ? -26.510 6.877 16.338 1.00 16.55 62 ASP B O 1
ATOM 1620 N N . ASN B 1 44 ? -25.502 6.574 14.343 1.00 15.03 63 ASN B N 1
ATOM 1621 C CA . ASN B 1 44 ? -26.559 7.203 13.548 1.00 15.62 63 ASN B CA 1
ATOM 1622 C C . ASN B 1 44 ? -26.894 6.313 12.345 1.00 15.56 63 ASN B C 1
ATOM 1623 O O . ASN B 1 44 ? -26.469 5.166 12.299 1.00 14.95 63 ASN B O 1
ATOM 1628 N N . ASN B 1 45 ? -27.672 6.828 11.397 1.00 15.87 64 ASN B N 1
ATOM 1629 C CA . ASN B 1 45 ? -28.100 6.055 10.229 1.00 16.92 64 ASN B CA 1
ATOM 1630 C C . ASN B 1 45 ? -27.637 6.687 8.914 1.00 15.76 64 ASN B C 1
ATOM 1631 O O . ASN B 1 45 ? -28.311 6.596 7.889 1.00 16.55 64 ASN B O 1
ATOM 1636 N N . ILE B 1 46 ? -26.458 7.294 8.942 1.00 14.51 65 ILE B N 1
ATOM 1637 C CA . ILE B 1 46 ? -25.882 7.945 7.773 1.00 13.88 65 ILE B CA 1
ATOM 1638 C C . ILE B 1 46 ? -25.418 6.885 6.774 1.00 13.76 65 ILE B C 1
ATOM 1639 O O . ILE B 1 46 ? -24.874 5.857 7.174 1.00 13.56 65 ILE B O 1
ATOM 1644 N N . THR B 1 47 ? -25.657 7.119 5.481 1.00 13.89 66 THR B N 1
ATOM 1645 C CA . THR B 1 47 ? -25.354 6.120 4.459 1.00 14.37 66 THR B CA 1
ATOM 1646 C C . THR B 1 47 ? -24.278 6.543 3.481 1.00 14.39 66 THR B C 1
ATOM 1647 O O . THR B 1 47 ? -23.647 5.689 2.862 1.00 15.72 66 THR B O 1
ATOM 1651 N N . LYS B 1 48 ? -24.069 7.845 3.327 1.00 14.65 67 LYS B N 1
ATOM 1652 C CA . LYS B 1 48 ? -23.128 8.354 2.352 1.00 14.73 67 LYS B CA 1
ATOM 1653 C C . LYS B 1 48 ? -22.268 9.448 2.953 1.00 14.54 67 LYS B C 1
ATOM 1654 O O . LYS B 1 48 ? -22.769 10.298 3.699 1.00 14.35 67 LYS B O 1
ATOM 1660 N N . ILE B 1 49 ? -20.9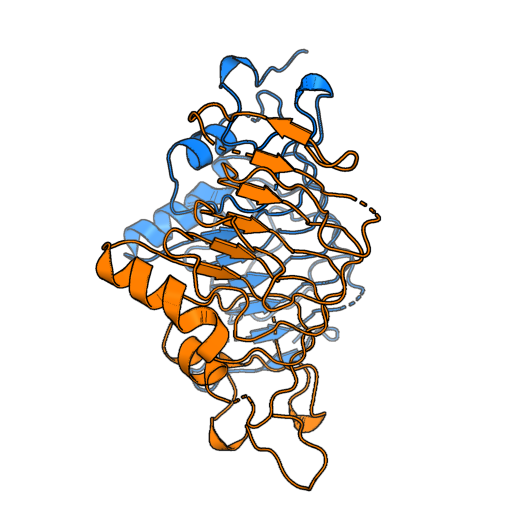92 9.447 2.570 1.00 14.05 68 ILE B N 1
ATOM 1661 C CA . ILE B 1 49 ? -20.083 10.564 2.802 1.00 13.69 68 ILE B CA 1
ATOM 1662 C C . ILE B 1 49 ? -19.694 11.097 1.424 1.00 14.17 68 ILE B C 1
ATOM 1663 O O . ILE B 1 49 ? -19.261 10.340 0.548 1.00 13.65 68 ILE B O 1
ATOM 1668 N N . THR B 1 50 ? -19.920 12.387 1.210 1.00 14.19 69 THR B N 1
ATOM 1669 C CA . THR B 1 50 ? -19.692 13.005 -0.092 1.00 14.76 69 THR B CA 1
ATOM 1670 C C . THR B 1 50 ? -18.441 13.867 -0.121 1.00 15.52 69 THR B C 1
ATOM 1671 O O . THR B 1 50 ? -17.811 14.105 0.919 1.00 15.57 69 THR B O 1
ATOM 1675 N N . SER B 1 51 ? -18.101 14.367 -1.314 1.00 15.83 70 SER B N 1
ATOM 1676 C CA . SER B 1 51 ? -17.001 15.317 -1.487 1.00 16.87 70 SER B CA 1
ATOM 1677 C C . SER B 1 51 ? -17.243 16.659 -0.769 1.00 16.90 70 SER B C 1
ATOM 1678 O O . SER B 1 51 ? -16.307 17.445 -0.575 1.00 18.32 70 SER B O 1
ATOM 1681 N N . TYR B 1 52 ? -18.484 16.920 -0.358 1.00 17.10 71 TYR B N 1
ATOM 1682 C CA . TYR B 1 52 ? -18.803 18.153 0.410 1.00 16.20 71 TYR B CA 1
ATOM 1683 C C . TYR B 1 52 ? -19.230 17.929 1.878 1.00 16.24 71 TYR B C 1
ATOM 1684 O O . TYR B 1 52 ? -19.619 18.881 2.574 1.00 15.73 71 TYR B O 1
ATOM 1693 N N . SER B 1 53 ? -19.129 16.694 2.369 1.00 15.70 72 SER B N 1
ATOM 1694 C CA . SER B 1 53 ? -19.545 16.395 3.730 1.00 15.65 72 SER B CA 1
ATOM 1695 C C . SER B 1 53 ? -18.824 17.243 4.783 1.00 15.25 72 SER B C 1
ATOM 1696 O O . SER B 1 53 ? -19.430 17.629 5.791 1.00 15.28 72 SER B O 1
ATOM 1699 N N . PHE B 1 54 ? -17.557 17.552 4.540 1.00 14.75 73 PHE B N 1
ATOM 1700 C CA . PHE B 1 54 ? -16.752 18.285 5.524 1.00 15.27 73 PHE B CA 1
ATOM 1701 C C . PHE B 1 54 ? -16.324 19.635 4.986 1.00 16.10 73 PHE B C 1
ATOM 1702 O O . PHE B 1 54 ? -15.293 20.170 5.385 1.00 15.39 73 PHE B O 1
ATOM 1710 N N . LYS B 1 55 ? -17.153 20.199 4.105 1.00 17.23 74 LYS B N 1
ATOM 1711 C CA . LYS B 1 55 ? -16.847 21.475 3.479 1.00 18.71 74 LYS B CA 1
ATOM 1712 C C . LYS B 1 55 ? -16.713 22.536 4.545 1.00 18.06 74 LYS B C 1
ATOM 1713 O O . LYS B 1 55 ? -17.586 22.685 5.399 1.00 16.91 74 LYS B O 1
ATOM 1719 N N . GLY B 1 56 ? -15.595 23.240 4.502 1.00 19.21 75 GLY B N 1
ATOM 1720 C CA . GLY B 1 56 ? -15.314 24.314 5.454 1.00 20.24 75 GLY B CA 1
ATOM 1721 C C . GLY B 1 56 ? -14.867 23.866 6.834 1.00 21.52 75 GLY B C 1
ATOM 1722 O O . GLY B 1 56 ? -14.719 24.694 7.723 1.00 22.69 75 GLY B O 1
ATOM 1723 N N . LEU B 1 57 ? -14.649 22.570 7.033 1.00 20.31 76 LEU B N 1
ATOM 1724 C CA . LEU B 1 57 ? -14.290 22.059 8.364 1.00 20.13 76 LEU B CA 1
ATOM 1725 C C . LEU B 1 57 ? -12.814 21.706 8.395 1.00 20.16 76 LEU B C 1
ATOM 1726 O O . LEU B 1 57 ? -12.408 20.613 8.828 1.00 18.82 76 LEU B O 1
ATOM 1731 N N . ARG B 1 58 ? -11.996 22.661 7.974 1.00 20.11 77 ARG B N 1
ATOM 1732 C CA . ARG B 1 58 ? -10.592 22.388 7.732 1.00 20.76 77 ARG B CA 1
ATOM 1733 C C . ARG B 1 58 ? -9.763 22.298 9.007 1.00 19.74 77 ARG B C 1
ATOM 1734 O O . ARG B 1 58 ? -8.615 21.903 8.944 1.00 20.12 77 ARG B O 1
ATOM 1742 N N . ASN B 1 59 ? -10.341 22.651 10.151 1.00 19.34 78 ASN B N 1
ATOM 1743 C CA . ASN B 1 59 ? -9.649 22.516 11.437 1.00 19.04 78 ASN B CA 1
ATOM 1744 C C . ASN B 1 59 ? -9.857 21.163 12.119 1.00 17.42 78 ASN B C 1
ATOM 1745 O O . ASN B 1 59 ? -9.334 20.919 13.217 1.00 16.44 78 ASN B O 1
ATOM 1750 N N . LEU B 1 60 ? -10.605 20.268 11.485 1.00 15.11 79 LEU B N 1
ATOM 1751 C CA . LEU B 1 60 ? -10.868 18.974 12.121 1.00 14.28 79 LEU B CA 1
ATOM 1752 C C . LEU B 1 60 ? -9.602 18.173 12.432 1.00 14.03 79 LEU B C 1
ATOM 1753 O O . LEU B 1 60 ? -8.712 17.995 11.580 1.00 13.68 79 LEU B O 1
ATOM 1758 N N . GLN B 1 61 ? -9.528 17.687 13.666 1.00 13.97 80 GLN B N 1
ATOM 1759 C CA . GLN B 1 61 ? -8.499 16.750 14.085 1.00 14.49 80 GLN B CA 1
ATOM 1760 C C . GLN B 1 61 ? -9.043 15.330 14.232 1.00 13.67 80 GLN B C 1
ATOM 1761 O O . GLN B 1 61 ? -8.279 14.370 14.156 1.00 13.32 80 GLN B O 1
ATOM 1767 N N . GLY B 1 62 ? -10.346 15.195 14.460 1.00 13.09 81 GLY B N 1
ATOM 1768 C CA . GLY B 1 62 ? -10.971 13.875 14.553 1.00 12.53 81 GLY B CA 1
ATOM 1769 C C . GLY B 1 62 ? -12.388 13.843 14.024 1.00 12.20 81 GLY B C 1
ATOM 1770 O O . GLY B 1 62 ? -13.174 14.771 14.256 1.00 11.88 81 GLY B O 1
ATOM 1771 N N . ILE B 1 63 ? -12.696 12.769 13.296 1.00 11.29 82 ILE B N 1
ATOM 1772 C CA . ILE B 1 63 ? -14.023 12.486 12.801 1.00 11.39 82 ILE B CA 1
ATOM 1773 C C . ILE B 1 63 ? -14.408 11.082 13.277 1.00 11.12 82 ILE B C 1
ATOM 1774 O O . ILE B 1 63 ? -13.694 10.111 13.020 1.00 10.91 82 ILE B O 1
ATOM 1779 N N . ASP B 1 64 ? -15.514 10.991 13.995 1.00 10.63 83 ASP B N 1
ATOM 1780 C CA . ASP B 1 64 ? -16.041 9.716 14.427 1.00 10.35 83 ASP B CA 1
ATOM 1781 C C . ASP B 1 64 ? -17.361 9.446 13.709 1.00 10.52 83 ASP B C 1
ATOM 1782 O O . ASP B 1 64 ? -18.382 10.059 14.022 1.00 10.05 83 ASP B O 1
ATOM 1787 N N . LEU B 1 65 ? -17.310 8.526 12.749 1.00 10.96 84 LEU B N 1
ATOM 1788 C CA . LEU B 1 65 ? -18.493 8.064 12.026 1.00 11.42 84 LEU B CA 1
ATOM 1789 C C . LEU B 1 65 ? -18.787 6.600 12.305 1.00 11.09 84 LEU B C 1
ATOM 1790 O O . LEU B 1 65 ? -19.470 5.929 11.518 1.00 10.96 84 LEU B O 1
ATOM 1795 N N . SER B 1 66 ? -18.286 6.095 13.433 1.00 10.89 85 SER B N 1
ATOM 1796 C CA . SER B 1 66 ? -18.520 4.708 13.797 1.00 10.87 85 SER B CA 1
ATOM 1797 C C . SER B 1 66 ? -19.996 4.385 13.973 1.00 10.72 85 SER B C 1
ATOM 1798 O O . SER B 1 66 ? -20.794 5.231 14.414 1.00 10.16 85 SER B O 1
ATOM 1801 N N . ASN B 1 67 ? -20.348 3.161 13.607 1.00 10.72 86 ASN B N 1
ATOM 1802 C CA . ASN B 1 67 ? -21.670 2.607 13.861 1.00 11.29 86 ASN B CA 1
ATOM 1803 C C . ASN B 1 67 ? -22.746 3.440 13.162 1.00 11.33 86 ASN B C 1
ATOM 1804 O O . ASN B 1 67 ? -23.680 3.937 13.784 1.00 11.28 86 ASN B O 1
ATOM 1809 N N . ASN B 1 68 ? -22.568 3.595 11.854 1.00 11.33 87 ASN B N 1
ATOM 1810 C CA . ASN B 1 68 ? -23.556 4.206 10.985 1.00 11.71 87 ASN B CA 1
ATOM 1811 C C . ASN B 1 68 ? -23.928 3.155 9.936 1.00 12.13 87 ASN B C 1
ATOM 1812 O O . ASN B 1 68 ? -23.717 1.962 10.180 1.00 12.32 87 ASN B O 1
ATOM 1817 N N . LYS B 1 69 ? -24.497 3.567 8.813 1.00 13.17 88 LYS B N 1
ATOM 1818 C CA . LYS B 1 69 ? -24.808 2.650 7.726 1.00 13.99 88 LYS B CA 1
ATOM 1819 C C . LYS B 1 69 ? -24.086 3.053 6.434 1.00 13.39 88 LYS B C 1
ATOM 1820 O O . LYS B 1 69 ? -24.620 2.911 5.327 1.00 12.48 88 LYS B O 1
ATOM 1826 N N . ILE B 1 70 ? -22.858 3.538 6.575 1.00 12.07 89 ILE B N 1
ATOM 1827 C CA . ILE B 1 70 ? -22.154 4.128 5.436 1.00 11.88 89 ILE B CA 1
ATOM 1828 C C . ILE B 1 70 ? -21.760 3.044 4.426 1.00 12.50 89 ILE B C 1
ATOM 1829 O O . ILE B 1 70 ? -21.060 2.093 4.765 1.00 11.65 89 ILE B O 1
ATOM 1834 N N . ASN B 1 71 ? -22.252 3.185 3.195 1.00 12.99 90 ASN B N 1
ATOM 1835 C CA . ASN B 1 71 ? -21.916 2.251 2.119 1.00 13.97 90 ASN B CA 1
ATOM 1836 C C . ASN B 1 71 ? -21.086 2.863 1.005 1.00 14.21 90 ASN B C 1
ATOM 1837 O O . ASN B 1 71 ? -20.678 2.164 0.066 1.00 14.68 90 ASN B O 1
ATOM 1842 N N . HIS B 1 72 ? -20.825 4.160 1.090 1.00 14.41 91 HIS B N 1
ATOM 1843 C CA . HIS B 1 72 ? -19.977 4.822 0.130 1.00 15.26 91 HIS B CA 1
ATOM 1844 C C . HIS B 1 72 ? -19.342 6.075 0.703 1.00 15.44 91 HIS B C 1
ATOM 1845 O O . HIS B 1 72 ? -20.006 6.856 1.398 1.00 15.00 91 HIS B O 1
ATOM 1852 N N . ILE B 1 73 ? -18.068 6.271 0.377 1.00 15.56 92 ILE B N 1
ATOM 1853 C CA . ILE B 1 73 ? -17.359 7.497 0.713 1.00 15.78 92 ILE B CA 1
ATOM 1854 C C . ILE B 1 73 ? -16.658 8.032 -0.524 1.00 15.86 92 ILE B C 1
ATOM 1855 O O . ILE B 1 73 ? -15.837 7.336 -1.137 1.00 15.63 92 ILE B O 1
ATOM 1860 N N . SER B 1 74 ? -16.977 9.272 -0.891 1.00 15.12 93 SER B N 1
ATOM 1861 C CA . SER B 1 74 ? -16.248 9.963 -1.948 1.00 15.25 93 SER B CA 1
ATOM 1862 C C . SER B 1 74 ? -14.757 10.004 -1.656 1.00 15.69 93 SER B C 1
ATOM 1863 O O . SER B 1 74 ? -14.344 10.369 -0.553 1.00 15.37 93 SER B O 1
ATOM 1866 N N . SER B 1 75 ? -13.942 9.657 -2.645 1.00 15.86 94 SER B N 1
ATOM 1867 C CA . SER B 1 75 ? -12.486 9.747 -2.489 1.00 16.72 94 SER B CA 1
ATOM 1868 C C . SER B 1 75 ? -11.969 11.194 -2.304 1.00 16.45 94 SER B C 1
ATOM 1869 O O . SER B 1 75 ? -10.823 11.391 -1.932 1.00 15.94 94 SER B O 1
ATOM 1872 N N . ALA B 1 76 ? -12.816 12.183 -2.577 1.00 15.55 95 ALA B N 1
ATOM 1873 C CA . ALA B 1 76 ? -12.520 13.591 -2.336 1.00 15.27 95 ALA B CA 1
ATOM 1874 C C . ALA B 1 76 ? -12.899 14.108 -0.927 1.00 14.86 95 ALA B C 1
ATOM 1875 O O . ALA B 1 76 ? -12.659 15.271 -0.624 1.00 15.38 95 ALA B O 1
ATOM 1877 N N . ALA B 1 77 ? -13.482 13.277 -0.069 1.00 14.18 96 ALA B N 1
ATOM 1878 C CA . ALA B 1 77 ? -14.104 13.801 1.156 1.00 13.85 96 ALA B CA 1
ATOM 1879 C C . ALA B 1 77 ? -13.090 14.430 2.125 1.00 13.66 96 ALA B C 1
ATOM 1880 O O . ALA B 1 77 ? -13.442 15.368 2.858 1.00 13.31 96 ALA B O 1
ATOM 1882 N N . LEU B 1 78 ? -11.846 13.940 2.116 1.00 13.56 97 LEU B N 1
ATOM 1883 C CA . LEU B 1 78 ? -10.837 14.384 3.097 1.00 14.02 97 LEU B CA 1
ATOM 1884 C C . LEU B 1 78 ? -9.758 15.296 2.517 1.00 14.84 97 LEU B C 1
ATOM 1885 O O . LEU B 1 78 ? -8.766 15.594 3.185 1.00 15.20 97 LEU B O 1
ATOM 1890 N N . ARG B 1 79 ? -9.962 15.762 1.291 1.00 15.98 98 ARG B N 1
ATOM 1891 C CA . ARG B 1 79 ? -8.875 16.360 0.512 1.00 17.37 98 ARG B CA 1
ATOM 1892 C C . ARG B 1 79 ? -8.362 17.717 1.053 1.00 17.38 98 ARG B C 1
ATOM 1893 O O . ARG B 1 79 ? -7.275 18.150 0.660 1.00 17.79 98 ARG B O 1
ATOM 1901 N N . HIS B 1 80 ? -9.133 18.383 1.915 1.00 18.00 99 HIS B N 1
ATOM 1902 C CA . HIS B 1 80 ? -8.693 19.629 2.556 1.00 19.05 99 HIS B CA 1
ATOM 1903 C C . HIS B 1 80 ? -8.450 19.486 4.059 1.00 18.38 99 HIS B C 1
ATOM 1904 O O . HIS B 1 80 ? -8.231 20.493 4.741 1.00 19.19 99 HIS B O 1
ATOM 1911 N N . LEU B 1 81 ? -8.487 18.259 4.580 1.00 16.50 100 LEU B N 1
ATOM 1912 C CA . LEU B 1 81 ? -8.359 18.021 6.020 1.00 16.98 100 LEU B CA 1
ATOM 1913 C C . LEU B 1 81 ? -6.926 17.662 6.431 1.00 17.33 100 LEU B C 1
ATOM 1914 O O . LEU B 1 81 ? -6.582 16.496 6.681 1.00 19.00 100 LEU B O 1
ATOM 1919 N N . GLY B 1 82 ? -6.104 18.698 6.532 1.00 17.45 101 GLY B N 1
ATOM 1920 C CA . GLY B 1 82 ? -4.674 18.540 6.758 1.00 17.47 101 GLY B CA 1
ATOM 1921 C C . GLY B 1 82 ? -4.253 18.518 8.217 1.00 17.18 101 GLY B C 1
ATOM 1922 O O . GLY B 1 82 ? -3.062 18.478 8.505 1.00 16.43 101 GLY B O 1
ATOM 1923 N N . HIS B 1 83 ? -5.224 18.541 9.129 1.00 17.16 102 HIS B N 1
ATOM 1924 C CA . HIS B 1 83 ? -4.950 18.507 10.556 1.00 18.23 102 HIS B CA 1
ATOM 1925 C C . HIS B 1 83 ? -5.527 17.254 11.218 1.00 16.76 102 HIS B C 1
ATOM 1926 O O . HIS B 1 83 ? -5.426 17.098 12.422 1.00 15.59 102 HIS B O 1
ATOM 1933 N N . LEU B 1 84 ? -6.101 16.351 10.430 1.00 16.08 103 LEU B N 1
ATOM 1934 C CA . LEU B 1 84 ? -6.667 15.113 10.970 1.00 16.19 103 LEU B CA 1
ATOM 1935 C C . LEU B 1 84 ? -5.664 14.231 11.694 1.00 16.49 103 LEU B C 1
ATOM 1936 O O . LEU B 1 84 ? -4.616 13.892 11.135 1.00 17.19 103 LEU B O 1
ATOM 1941 N N . ASP B 1 85 ? -5.999 13.854 12.929 1.00 16.12 104 ASP B N 1
ATOM 1942 C CA . ASP B 1 85 ? -5.262 12.837 13.689 1.00 16.59 104 ASP B CA 1
ATOM 1943 C C . ASP B 1 85 ? -5.914 11.466 13.566 1.00 15.30 104 ASP B C 1
ATOM 1944 O O . ASP B 1 85 ? -5.240 10.456 13.698 1.00 14.91 104 ASP B O 1
ATOM 1949 N N . ASP B 1 86 ? -7.223 11.431 13.361 1.00 15.06 105 ASP B N 1
ATOM 1950 C CA . ASP B 1 86 ? -7.976 10.185 13.472 1.00 15.54 105 ASP B CA 1
ATOM 1951 C C . ASP B 1 86 ? -9.275 10.264 12.678 1.00 14.06 105 ASP B C 1
ATOM 1952 O O . ASP B 1 86 ? -9.967 11.271 12.746 1.00 13.92 105 ASP B O 1
ATOM 1957 N N . ILE B 1 87 ? -9.587 9.207 11.928 1.00 12.44 106 ILE B N 1
ATOM 1958 C CA . ILE B 1 87 ? -10.932 9.028 11.386 1.00 11.88 106 ILE B CA 1
ATOM 1959 C C . ILE B 1 87 ? -11.406 7.604 11.661 1.00 10.87 106 ILE B C 1
ATOM 1960 O O . ILE B 1 87 ? -10.679 6.632 11.446 1.00 9.79 106 ILE B O 1
ATOM 1965 N N . ASP B 1 88 ? -12.621 7.515 12.184 1.00 10.19 107 ASP B N 1
ATOM 1966 C CA . ASP B 1 88 ? -13.203 6.252 12.590 1.00 10.34 107 ASP B CA 1
ATOM 1967 C C . ASP B 1 88 ? -14.393 5.985 11.669 1.00 10.39 107 ASP B C 1
ATOM 1968 O O . ASP B 1 88 ? -15.365 6.722 11.684 1.00 10.24 107 ASP B O 1
ATOM 1973 N N . LEU B 1 89 ? -14.259 4.962 10.836 1.00 10.24 108 LEU B N 1
ATOM 1974 C CA . LEU B 1 89 ? -15.331 4.509 9.955 1.00 11.09 108 LEU B CA 1
ATOM 1975 C C . LEU B 1 89 ? -15.748 3.089 10.318 1.00 10.64 108 LEU B C 1
ATOM 1976 O O . LEU B 1 89 ? -16.342 2.366 9.498 1.00 10.53 108 LEU B O 1
ATOM 1981 N N . SER B 1 90 ? -15.436 2.679 11.540 1.00 10.22 109 SER B N 1
ATOM 1982 C CA . SER B 1 90 ? -15.748 1.325 11.973 1.00 10.26 109 SER B CA 1
ATOM 1983 C C . SER B 1 90 ? -17.256 1.084 12.075 1.00 10.47 109 SER B C 1
ATOM 1984 O O . SER B 1 90 ? -18.038 2.023 12.246 1.00 10.83 109 SER B O 1
ATOM 1987 N N . ARG B 1 91 ? -17.658 -0.172 11.923 1.00 10.44 110 ARG B N 1
ATOM 1988 C CA . ARG B 1 91 ? -19.048 -0.574 12.098 1.00 10.95 110 ARG B CA 1
ATOM 1989 C C . ARG B 1 91 ? -19.941 0.171 11.109 1.00 10.79 110 ARG B C 1
ATOM 1990 O O . ARG B 1 91 ? -20.891 0.853 11.487 1.00 11.15 110 ARG B O 1
ATOM 1998 N N . ASN B 1 92 ? -19.614 0.008 9.841 1.00 10.36 111 ASN B N 1
ATOM 1999 C CA . ASN B 1 92 ? -20.409 0.569 8.758 1.00 10.51 111 ASN B CA 1
ATOM 2000 C C . ASN B 1 92 ? -20.712 -0.511 7.716 1.00 11.32 111 ASN B C 1
ATOM 2001 O O . ASN B 1 92 ? -20.620 -1.712 8.028 1.00 10.79 111 ASN B O 1
ATOM 2006 N N . GLU B 1 93 ? -21.114 -0.111 6.514 1.00 12.08 112 GLU B N 1
ATOM 2007 C CA . GLU B 1 93 ? -21.461 -1.062 5.456 1.00 13.27 112 GLU B CA 1
ATOM 2008 C C . GLU B 1 93 ? -20.580 -0.867 4.217 1.00 12.62 112 GLU B C 1
ATOM 2009 O O . GLU B 1 93 ? -21.020 -1.069 3.083 1.00 11.80 112 GLU B O 1
ATOM 2015 N N . LEU B 1 94 ? -19.320 -0.503 4.433 1.00 12.01 113 LEU B N 1
ATOM 2016 C CA . LEU B 1 94 ? -18.386 -0.303 3.323 1.00 11.86 113 LEU B CA 1
ATOM 2017 C C . LEU B 1 94 ? -17.878 -1.627 2.776 1.00 12.12 113 LEU B C 1
ATOM 2018 O O . LEU B 1 94 ? -17.456 -2.484 3.543 1.00 11.71 113 LEU B O 1
ATOM 2023 N N . THR B 1 95 ? -17.915 -1.784 1.454 1.00 12.35 114 THR B N 1
ATOM 2024 C CA . THR B 1 95 ? -17.303 -2.957 0.805 1.00 12.45 114 THR B CA 1
ATOM 2025 C C . THR B 1 95 ? -15.927 -2.645 0.199 1.00 13.20 114 THR B C 1
ATOM 2026 O O . THR B 1 95 ? -15.138 -3.559 -0.086 1.00 12.97 114 THR B O 1
ATOM 2030 N N . SER B 1 96 ? -15.639 -1.360 0.010 1.00 13.95 115 SER B N 1
ATOM 2031 C CA . SER B 1 96 ? -14.284 -0.913 -0.298 1.00 14.71 115 SER B CA 1
ATOM 2032 C C . SER B 1 96 ? -14.121 0.549 0.043 1.00 14.25 115 SER B C 1
ATOM 2033 O O . SER B 1 96 ? -15.100 1.251 0.244 1.00 13.81 115 SER B O 1
ATOM 2036 N N . VAL B 1 97 ? -12.860 0.968 0.144 1.00 14.91 116 VAL B N 1
ATOM 2037 C CA . VAL B 1 97 ? -12.480 2.372 0.219 1.00 15.56 116 VAL B CA 1
ATOM 2038 C C . VAL B 1 97 ? -11.284 2.530 -0.718 1.00 15.40 116 VAL B C 1
ATOM 2039 O O . VAL B 1 97 ? -10.486 1.592 -0.900 1.00 14.96 116 VAL B O 1
ATOM 2043 N N . SER B 1 98 ? -11.173 3.691 -1.340 1.00 15.99 117 SER B N 1
ATOM 2044 C CA . SER B 1 98 ? -10.077 3.948 -2.251 1.00 16.38 117 SER B CA 1
ATOM 2045 C C . SER B 1 98 ? -8.861 4.452 -1.488 1.00 16.24 117 SER B C 1
ATOM 2046 O O . SER B 1 98 ? -8.969 5.137 -0.460 1.00 15.22 117 SER B O 1
ATOM 2049 N N . GLU B 1 99 ? -7.693 4.123 -2.014 1.00 15.61 118 GLU B N 1
ATOM 2050 C CA . GLU B 1 99 ? -6.460 4.575 -1.427 1.00 16.78 118 GLU B CA 1
ATOM 2051 C C . GLU B 1 99 ? -6.402 6.094 -1.431 1.00 15.66 118 GLU B C 1
ATOM 2052 O O . GLU B 1 99 ? -5.932 6.696 -0.470 1.00 15.03 118 GLU B O 1
ATOM 2058 N N . LYS B 1 100 ? -6.888 6.684 -2.523 1.00 15.61 119 LYS B N 1
ATOM 2059 C CA . LYS B 1 100 ? -6.885 8.135 -2.763 1.00 17.01 119 LYS B CA 1
ATOM 2060 C C . LYS B 1 100 ? -7.588 8.942 -1.681 1.00 15.63 119 LYS B C 1
ATOM 2061 O O . LYS B 1 100 ? -7.222 10.085 -1.418 1.00 14.05 119 LYS B O 1
ATOM 2067 N N . LEU B 1 101 ? -8.605 8.343 -1.065 1.00 14.12 120 LEU B N 1
ATOM 2068 C CA . LEU B 1 101 ? -9.336 8.969 0.033 1.00 13.24 120 LEU B CA 1
ATOM 2069 C C . LEU B 1 101 ? -8.435 9.539 1.133 1.00 12.68 120 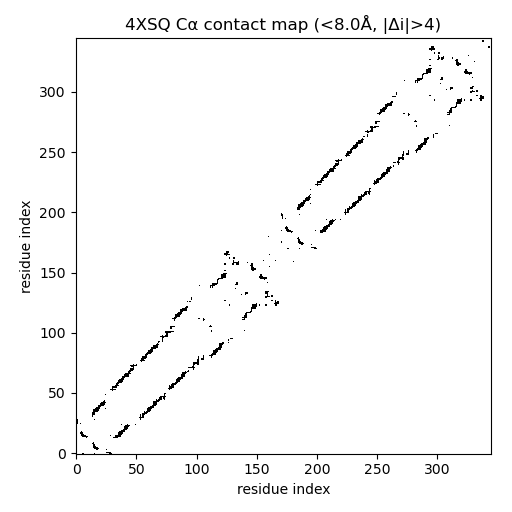LEU B C 1
ATOM 2070 O O . LEU B 1 101 ? -8.735 10.579 1.737 1.00 12.62 120 LEU B O 1
ATOM 2075 N N . PHE B 1 102 ? -7.336 8.859 1.408 1.00 12.46 121 PHE B N 1
ATOM 2076 C CA . PHE B 1 102 ? -6.493 9.214 2.538 1.00 12.87 121 PHE B CA 1
ATOM 2077 C C . PHE B 1 102 ? -5.228 9.999 2.182 1.00 13.48 121 PHE B C 1
ATOM 2078 O O . PHE B 1 102 ? -4.429 10.309 3.078 1.00 12.59 121 PHE B O 1
ATOM 2086 N N . ASP B 1 103 ? -5.070 10.347 0.896 1.00 14.50 122 ASP B N 1
ATOM 2087 C CA . ASP B 1 103 ? -3.834 10.960 0.401 1.00 15.02 122 ASP B CA 1
ATOM 2088 C C . ASP B 1 103 ? -3.446 12.190 1.230 1.00 14.75 122 ASP B C 1
ATOM 2089 O O . ASP B 1 103 ? -2.353 12.231 1.785 1.00 15.04 122 ASP B O 1
ATOM 2094 N N . PHE B 1 104 ? -4.343 13.174 1.332 1.00 14.70 123 PHE B N 1
ATOM 2095 C CA . PHE B 1 104 ? -3.993 14.442 1.976 1.00 14.78 123 PHE B CA 1
ATOM 2096 C C . PHE B 1 104 ? -3.715 14.337 3.479 1.00 14.33 123 PHE B C 1
ATOM 2097 O O . PHE B 1 104 ? -2.695 14.830 3.945 1.00 13.54 123 PHE B O 1
ATOM 2105 N N . PRO B 1 105 ? -4.600 13.673 4.246 1.00 13.38 124 PRO B N 1
ATOM 2106 C CA . PRO B 1 105 ? -4.270 13.554 5.667 1.00 13.08 124 PRO B CA 1
ATOM 2107 C C . PRO B 1 105 ? -3.014 12.738 5.964 1.00 12.73 124 PRO B C 1
ATOM 2108 O O . PRO B 1 105 ? -2.286 13.071 6.907 1.00 12.12 124 PRO B O 1
ATOM 2112 N N . ILE B 1 106 ? -2.725 11.713 5.158 1.00 12.91 125 ILE B N 1
ATOM 2113 C CA . ILE B 1 106 ? -1.507 10.924 5.350 1.00 13.68 125 ILE B CA 1
ATOM 2114 C C . ILE B 1 106 ? -0.292 11.784 5.067 1.00 14.24 125 ILE B C 1
ATOM 2115 O O . ILE B 1 106 ? 0.648 11.830 5.880 1.00 14.42 125 ILE B O 1
ATOM 2120 N N . SER B 1 107 ? -0.324 12.463 3.923 1.00 13.83 126 SER B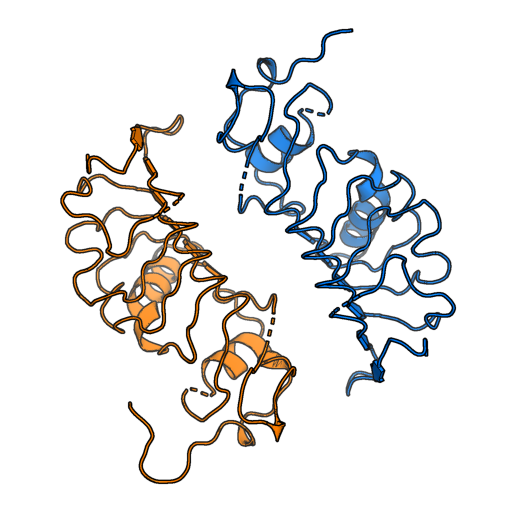 N 1
ATOM 2121 C CA . SER B 1 107 ? 0.791 13.312 3.526 1.00 14.90 126 SER B CA 1
ATOM 2122 C C . SER B 1 107 ? 1.003 14.460 4.510 1.00 15.15 126 SER B C 1
ATOM 2123 O O . SER B 1 107 ? 2.143 14.761 4.868 1.00 16.89 126 SER B O 1
ATOM 2126 N N . SER B 1 108 ? -0.080 15.094 4.948 1.00 15.75 127 SER B N 1
ATOM 2127 C CA . SER B 1 108 ? 0.018 16.208 5.893 1.00 16.49 127 SER B CA 1
ATOM 2128 C C . SER B 1 108 ? 0.617 15.761 7.230 1.00 17.15 127 SER B C 1
ATOM 2129 O O . SER B 1 108 ? 1.476 16.453 7.788 1.00 16.53 127 SER B O 1
ATOM 2132 N N . ALA B 1 109 ? 0.166 14.612 7.741 1.00 16.58 128 ALA B N 1
ATOM 2133 C CA . ALA B 1 109 ? 0.675 14.090 9.004 1.00 17.62 128 ALA B CA 1
ATOM 2134 C C . ALA B 1 109 ? 2.171 13.782 8.927 1.00 18.66 128 ALA B C 1
ATOM 2135 O O . ALA B 1 109 ? 2.932 14.187 9.804 1.00 19.03 128 ALA B O 1
ATOM 2137 N N . LYS B 1 110 ? 2.595 13.072 7.885 1.00 19.72 129 LYS B N 1
ATOM 2138 C CA . LYS B 1 110 ? 4.011 12.766 7.721 1.00 21.91 129 LYS B CA 1
ATOM 2139 C C . LYS B 1 110 ? 4.857 14.042 7.604 1.00 21.89 129 LYS B C 1
ATOM 2140 O O . LYS B 1 110 ? 5.940 14.114 8.190 1.00 21.55 129 LYS B O 1
ATOM 2146 N N . ALA B 1 111 ? 4.355 15.043 6.880 1.00 21.48 130 ALA B N 1
ATOM 2147 C CA . ALA B 1 111 ? 5.052 16.332 6.747 1.00 22.13 130 ALA B CA 1
ATOM 2148 C C . ALA B 1 111 ? 5.210 17.047 8.090 1.00 23.46 130 ALA B C 1
ATOM 2149 O O . ALA B 1 111 ? 6.207 17.746 8.321 1.00 22.13 130 ALA B O 1
ATOM 2151 N N . GLN B 1 112 ? 4.223 16.869 8.968 1.00 23.79 131 GLN B N 1
ATOM 2152 C CA . GLN B 1 112 ? 4.191 17.551 10.261 1.00 24.21 131 GLN B CA 1
ATOM 2153 C C . GLN B 1 112 ? 4.738 16.703 11.405 1.00 24.90 131 GLN B C 1
ATOM 2154 O O . GLN B 1 112 ? 4.678 17.114 12.564 1.00 25.70 131 GLN B O 1
ATOM 2160 N N . GLY B 1 113 ? 5.277 15.533 11.078 1.00 24.32 132 GLY B N 1
ATOM 2161 C CA . GLY B 1 113 ? 5.927 14.657 12.039 0.50 26.29 132 GLY B CA 1
ATOM 2162 C C . GLY B 1 113 ? 4.989 14.071 13.072 0.50 27.16 132 GLY B C 1
ATOM 2163 O O . GLY B 1 113 ? 5.373 13.892 14.228 0.50 28.19 132 GLY B O 1
ATOM 2164 N N . ARG B 1 114 ? 3.759 13.767 12.662 1.00 25.46 133 ARG B N 1
ATOM 2165 C CA . ARG B 1 114 ? 2.755 13.276 13.593 1.00 24.18 133 ARG B CA 1
ATOM 2166 C C . ARG B 1 114 ? 1.998 12.102 12.984 1.00 24.33 133 ARG B C 1
ATOM 2167 O O . ARG B 1 114 ? 2.202 11.754 11.818 1.00 23.60 133 ARG B O 1
ATOM 2175 N N . ARG B 1 115 ? 1.134 11.498 13.794 1.00 23.49 134 ARG B N 1
ATOM 2176 C CA . ARG B 1 115 ? 0.392 10.318 13.399 1.00 23.17 134 ARG B CA 1
ATOM 2177 C C . ARG B 1 115 ? -0.981 10.687 12.844 1.00 20.39 134 ARG B C 1
ATOM 2178 O O . ARG B 1 115 ? -1.586 11.674 13.261 1.00 20.81 134 ARG B O 1
ATOM 2180 N N . PHE B 1 116 ? -1.446 9.908 11.872 1.00 16.82 135 PHE B N 1
ATOM 2181 C CA . PHE B 1 116 ? -2.838 9.978 11.397 1.00 14.85 135 PHE B CA 1
ATOM 2182 C C . PHE B 1 116 ? -3.291 8.531 11.310 1.00 14.18 135 PHE B C 1
ATOM 2183 O O . PHE B 1 116 ? -2.673 7.731 10.599 1.00 13.65 135 PHE B O 1
ATOM 2191 N N . PHE B 1 117 ? -4.347 8.199 12.046 1.00 13.04 136 PHE B N 1
ATOM 2192 C CA . PHE B 1 117 ? -4.797 6.817 12.173 1.00 13.22 136 PHE B CA 1
ATOM 2193 C C . PHE B 1 117 ? -6.183 6.678 11.564 1.00 11.94 136 PHE B C 1
ATOM 2194 O O . PHE B 1 117 ? -7.029 7.567 11.720 1.00 10.96 136 PHE B O 1
ATOM 2202 N N . VAL B 1 118 ? -6.401 5.554 10.887 1.00 10.96 137 VAL B N 1
ATOM 2203 C CA . VAL B 1 118 ? -7.668 5.244 10.229 1.00 10.95 137 VAL B CA 1
ATOM 2204 C C . VAL B 1 118 ? -8.169 3.930 10.806 1.00 11.29 137 VAL B C 1
ATOM 2205 O O . VAL B 1 118 ? -7.480 2.900 10.729 1.00 10.48 137 VAL B O 1
ATOM 2209 N N . TYR B 1 119 ? -9.369 3.972 11.372 1.00 11.22 138 TYR B N 1
ATOM 2210 C CA . TYR B 1 119 ? -9.964 2.820 12.028 1.00 11.72 138 TYR B CA 1
ATOM 2211 C C . TYR B 1 119 ? -11.148 2.364 11.180 1.00 11.58 138 TYR B C 1
ATOM 2212 O O . TYR B 1 119 ? -12.150 3.077 11.062 1.00 10.78 138 TYR B O 1
ATOM 2221 N N . LEU B 1 120 ? -11.009 1.176 10.585 1.00 11.19 139 LEU B N 1
ATOM 2222 C CA . LEU B 1 120 ? -11.947 0.644 9.590 1.00 11.96 139 LEU B CA 1
ATOM 2223 C C . LEU B 1 120 ? -12.605 -0.666 10.002 1.00 11.28 139 LEU B C 1
ATOM 2224 O O . LEU B 1 120 ? -13.275 -1.314 9.191 1.00 10.50 139 LEU B O 1
ATOM 2229 N N . ALA B 1 121 ? -12.441 -1.038 11.272 1.00 10.97 140 ALA B N 1
ATOM 2230 C CA . ALA B 1 121 ? -12.950 -2.312 11.792 1.00 10.94 140 ALA B CA 1
ATOM 2231 C C . ALA B 1 121 ? -14.425 -2.560 11.470 1.00 10.95 140 ALA B C 1
ATOM 2232 O O . ALA B 1 121 ? -15.234 -1.632 11.441 1.00 10.82 140 ALA B O 1
ATOM 2234 N N . ASN B 1 122 ? -14.765 -3.821 11.246 1.00 11.19 141 ASN B N 1
ATOM 2235 C CA . ASN B 1 122 ? -16.163 -4.248 11.158 1.00 11.62 141 ASN B CA 1
ATOM 2236 C C . ASN B 1 122 ? -16.937 -3.588 10.013 1.00 11.28 141 ASN B C 1
ATOM 2237 O O . ASN B 1 122 ? -17.990 -2.968 10.222 1.00 11.64 141 ASN B O 1
ATOM 2242 N N . ASN B 1 123 ? -16.389 -3.711 8.811 1.00 11.08 142 ASN B N 1
ATOM 2243 C CA . ASN B 1 123 ? -17.115 -3.425 7.580 1.00 10.70 142 ASN B CA 1
ATOM 2244 C C . ASN B 1 123 ? -17.109 -4.681 6.713 1.00 10.99 142 ASN B C 1
ATOM 2245 O O . ASN B 1 123 ? -16.182 -5.503 6.822 1.00 11.55 142 ASN B O 1
ATOM 2250 N N . PRO B 1 124 ? -18.122 -4.832 5.848 1.00 11.42 143 PRO B N 1
ATOM 2251 C CA . PRO B 1 124 ? -18.281 -6.019 5.005 1.00 11.79 143 PRO B CA 1
ATOM 2252 C C . PRO B 1 124 ? -17.420 -5.960 3.745 1.00 12.00 143 PRO B C 1
ATOM 2253 O O . PRO B 1 124 ? -17.937 -5.908 2.616 1.00 12.02 143 PRO B O 1
ATOM 2257 N N . TRP B 1 125 ? -16.108 -5.996 3.934 1.00 12.48 144 TRP B N 1
ATOM 2258 C CA . TRP B 1 125 ? -15.172 -5.800 2.822 1.00 12.48 144 TRP B CA 1
ATOM 2259 C C . TRP B 1 125 ? -15.351 -6.815 1.689 1.00 13.50 144 TRP B C 1
ATOM 2260 O O . TRP B 1 125 ? -15.477 -8.024 1.912 1.00 13.07 144 TRP B O 1
ATOM 2271 N N . GLY B 1 126 ? -15.388 -6.303 0.467 1.00 13.91 145 GLY B N 1
ATOM 2272 C CA . GLY B 1 126 ? -15.318 -7.139 -0.703 1.00 14.81 145 GLY B CA 1
ATOM 2273 C C . GLY B 1 126 ? -13.856 -7.238 -1.060 1.00 15.62 145 GLY B C 1
ATOM 2274 O O . GLY B 1 126 ? -13.233 -6.245 -1.460 1.00 16.81 145 GLY B O 1
ATOM 2275 N N . CYS B 1 127 ? -13.295 -8.420 -0.895 1.00 15.64 146 CYS B N 1
ATOM 2276 C CA . CYS B 1 127 ? -11.873 -8.626 -1.125 1.00 16.71 146 CYS B CA 1
ATOM 2277 C C . CYS B 1 127 ? -11.545 -8.911 -2.578 1.00 17.01 146 CYS B C 1
ATOM 2278 O O . CYS B 1 127 ? -11.224 -10.042 -2.965 1.00 16.87 146 CYS B O 1
ATOM 2281 N N . ASP B 1 128 ? -11.652 -7.868 -3.389 1.00 17.59 147 ASP B N 1
ATOM 2282 C CA . ASP B 1 128 ? -11.359 -7.972 -4.811 1.00 16.90 147 ASP B CA 1
ATOM 2283 C C . ASP B 1 128 ? -10.277 -6.970 -5.129 1.00 16.98 147 ASP B C 1
ATOM 2284 O O . ASP B 1 128 ? -9.609 -6.474 -4.205 1.00 16.35 147 ASP B O 1
ATOM 2289 N N . CYS B 1 129 ? -10.082 -6.665 -6.413 1.00 16.81 148 CYS B N 1
ATOM 2290 C CA . CYS B 1 129 ? -8.943 -5.853 -6.819 1.00 17.89 148 CYS B CA 1
ATOM 2291 C C . CYS B 1 129 ? -8.942 -4.483 -6.151 1.00 17.28 148 CYS B C 1
ATOM 2292 O O . CYS B 1 129 ? -7.884 -3.876 -6.026 1.00 18.54 148 CYS B O 1
ATOM 2295 N N . ARG B 1 130 ? -10.113 -4.009 -5.727 1.00 16.20 149 ARG B N 1
ATOM 2296 C CA . ARG B 1 130 ? -10.217 -2.689 -5.088 1.00 17.25 149 ARG B CA 1
ATOM 2297 C C . ARG B 1 130 ? -9.699 -2.629 -3.650 1.00 16.75 149 ARG B C 1
ATOM 2298 O O . ARG B 1 130 ? -9.544 -1.528 -3.103 1.00 16.43 149 ARG B O 1
ATOM 2314 N N . ALA B 1 132 ? -6.893 -4.741 -2.691 1.00 14.85 151 ALA B N 1
ATOM 2315 C CA . ALA B 1 132 ? -5.516 -5.204 -2.719 1.00 14.78 151 ALA B CA 1
ATOM 2316 C C . ALA B 1 132 ? -4.589 -4.233 -1.997 1.00 14.50 151 ALA B C 1
ATOM 2317 O O . ALA B 1 132 ? -3.766 -4.650 -1.167 1.00 14.65 151 ALA B O 1
ATOM 2319 N N . TRP B 1 133 ? -4.732 -2.946 -2.310 1.00 14.36 152 TRP B N 1
ATOM 2320 C CA . TRP B 1 133 ? -3.864 -1.917 -1.731 1.00 13.90 152 TRP B CA 1
ATOM 2321 C C . TRP B 1 133 ? -3.877 -1.931 -0.217 1.00 13.99 152 TRP B C 1
ATOM 2322 O O . TRP B 1 133 ? -2.827 -1.765 0.419 1.00 13.77 152 TRP B O 1
ATOM 2333 N N . LEU B 1 134 ? -5.059 -2.123 0.374 1.00 13.97 153 LEU B N 1
ATOM 2334 C CA . LEU B 1 134 ? -5.167 -2.082 1.832 1.00 14.51 153 LEU B CA 1
ATOM 2335 C C . LEU B 1 134 ? -4.630 -3.365 2.463 1.00 15.10 153 LEU B C 1
ATOM 2336 O O . LEU B 1 134 ? -3.925 -3.323 3.475 1.00 14.87 153 LEU B O 1
ATOM 2341 N N . ALA B 1 135 ? -4.924 -4.507 1.850 1.00 16.40 154 ALA B N 1
ATOM 2342 C CA . ALA B 1 135 ? -4.359 -5.774 2.324 1.00 17.23 154 ALA B CA 1
ATOM 2343 C C . ALA B 1 135 ? -2.831 -5.689 2.394 1.00 18.34 154 ALA B C 1
ATOM 2344 O O . ALA B 1 135 ? -2.218 -6.112 3.376 1.00 18.01 154 ALA B O 1
ATOM 2346 N N . GLN B 1 136 ? -2.221 -5.114 1.366 1.00 19.12 155 GLN B N 1
ATOM 2347 C CA . GLN B 1 136 ? -0.776 -4.943 1.333 1.00 21.81 155 GLN B CA 1
ATOM 2348 C C . GLN B 1 136 ? -0.264 -4.028 2.450 1.00 21.61 155 GLN B C 1
ATOM 2349 O O . GLN B 1 136 ? 0.713 -4.356 3.145 1.00 20.34 155 GLN B O 1
ATOM 2355 N N . GLU B 1 137 ? -0.923 -2.881 2.597 1.00 21.34 156 GLU B N 1
ATOM 2356 C CA . GLU B 1 137 ? -0.633 -1.936 3.680 1.00 22.49 156 GLU B CA 1
ATOM 2357 C C . GLU B 1 137 ? -0.704 -2.616 5.042 1.00 21.61 156 GLU B C 1
ATOM 2358 O O . GLU B 1 137 ? 0.178 -2.433 5.879 1.00 21.25 156 GLU B O 1
ATOM 2364 N N . LEU B 1 138 ? -1.761 -3.387 5.261 1.00 19.90 157 LEU B N 1
ATOM 2365 C CA . LEU B 1 138 ? -1.955 -4.086 6.530 1.00 20.88 157 LEU B CA 1
ATOM 2366 C C . LEU B 1 138 ? -0.911 -5.180 6.742 1.00 22.37 157 LEU B C 1
ATOM 2367 O O . LEU B 1 138 ? -0.378 -5.324 7.846 1.00 22.87 157 LEU B O 1
ATOM 2372 N N . ALA B 1 139 ? -0.614 -5.937 5.689 1.00 22.59 158 ALA B N 1
ATOM 2373 C CA . ALA B 1 139 ? 0.411 -6.992 5.764 1.00 23.75 158 ALA B CA 1
ATOM 2374 C C . ALA B 1 139 ? 1.775 -6.422 6.119 1.00 24.87 158 ALA B C 1
ATOM 2375 O O . ALA B 1 139 ? 2.543 -7.052 6.852 1.00 25.38 158 ALA B O 1
ATOM 2377 N N . GLY B 1 140 ? 2.066 -5.228 5.609 1.00 25.25 159 GLY B N 1
ATOM 2378 C CA . GLY B 1 140 ? 3.336 -4.562 5.853 1.00 27.46 159 GLY B CA 1
ATOM 2379 C C . GLY B 1 140 ? 3.480 -3.908 7.222 1.00 27.74 159 GLY B C 1
ATOM 2380 O O . GLY B 1 140 ? 4.554 -3.399 7.550 1.00 29.47 159 GLY B O 1
ATOM 2381 N N . GLY B 1 141 ? 2.408 -3.910 8.017 1.00 28.12 160 GLY B N 1
ATOM 2382 C CA . GLY B 1 141 ? 2.432 -3.339 9.366 1.00 27.81 160 GLY B CA 1
ATOM 2383 C C . GLY B 1 141 ? 2.203 -1.838 9.333 1.00 27.06 160 GLY B C 1
ATOM 2384 O O . GLY B 1 141 ? 2.983 -1.065 9.875 0.50 28.95 160 GLY B O 1
ATOM 2385 N N . SER B 1 142 ? 1.120 -1.424 8.693 1.00 25.43 161 SER B N 1
ATOM 2386 C CA . SER B 1 142 ? 0.856 -0.007 8.510 1.00 22.81 161 SER B CA 1
ATOM 2387 C C . SER B 1 142 ? 0.843 0.764 9.828 1.00 23.13 161 SER B C 1
ATOM 2388 O O . SER B 1 142 ? 0.295 0.303 10.821 1.00 22.91 161 SER B O 1
ATOM 2391 N N . LYS B 1 143 ? 1.441 1.948 9.792 1.00 24.09 162 LYS B N 1
ATOM 2392 C CA . LYS B 1 143 ? 1.368 2.932 10.868 1.00 26.35 162 LYS B CA 1
ATOM 2393 C C . LYS B 1 143 ? 0.079 3.757 10.776 1.00 23.42 162 LYS B C 1
ATOM 2394 O O . LYS B 1 143 ? -0.263 4.487 11.713 1.00 25.39 162 LYS B O 1
ATOM 2400 N N . THR B 1 144 ? -0.620 3.655 9.648 1.00 19.27 163 THR B N 1
ATOM 2401 C CA . THR B 1 144 ? -1.833 4.432 9.419 1.00 16.47 163 THR B CA 1
ATOM 2402 C C . THR B 1 144 ? -3.105 3.636 9.687 1.00 14.83 163 THR B C 1
ATOM 2403 O O . THR B 1 144 ? -4.013 4.124 10.375 1.00 13.94 163 THR B O 1
ATOM 2407 N N . PHE B 1 145 ? -3.180 2.437 9.116 1.00 13.31 164 PHE B N 1
ATOM 2408 C CA . PHE B 1 145 ? -4.412 1.651 9.132 1.00 13.33 164 PHE B CA 1
ATOM 2409 C C . PHE B 1 145 ? -4.368 0.545 10.157 1.00 13.95 164 PHE B C 1
ATOM 2410 O O . PHE B 1 145 ? -3.502 -0.318 10.108 1.00 15.35 164 PHE B O 1
ATOM 2418 N N . GLY B 1 146 ? -5.343 0.552 11.056 1.00 14.64 165 GLY B N 1
ATOM 2419 C CA . GLY B 1 146 ? -5.454 -0.489 12.069 1.00 14.63 165 GLY B CA 1
ATOM 2420 C C . GLY B 1 146 ? -5.901 -1.807 11.490 1.00 14.75 165 GLY B C 1
ATOM 2421 O O . GLY B 1 146 ? -6.698 -1.840 10.550 1.00 13.51 165 GLY B O 1
ATOM 2422 N N . ASP B 1 147 ? -5.384 -2.900 12.037 1.00 14.92 166 ASP B N 1
ATOM 2423 C CA . ASP B 1 147 ? -5.706 -4.219 11.518 1.00 16.34 166 ASP B CA 1
ATOM 2424 C C . ASP B 1 147 ? -6.692 -5.005 12.399 1.00 15.25 166 ASP B C 1
ATOM 2425 O O . ASP B 1 147 ? -6.840 -6.194 12.228 1.00 17.78 166 ASP B O 1
ATOM 2430 N N . ARG B 1 148 ? -7.367 -4.355 13.334 1.00 13.82 167 ARG B N 1
ATOM 2431 C CA . ARG B 1 148 ? -8.354 -5.051 14.166 1.00 12.57 167 ARG B CA 1
ATOM 2432 C C . ARG B 1 148 ? -9.661 -5.298 13.407 1.00 12.08 167 ARG B C 1
ATOM 2433 O O . ARG B 1 148 ? -10.215 -4.371 12.820 1.00 11.30 167 ARG B O 1
ATOM 2441 N N . HIS B 1 149 ? -10.146 -6.543 13.427 1.00 11.49 168 HIS B N 1
ATOM 2442 C CA . HIS B 1 149 ? -11.441 -6.890 12.828 1.00 12.24 168 HIS B CA 1
ATOM 2443 C C . HIS B 1 149 ? -11.557 -6.416 11.385 1.00 12.73 168 HIS B C 1
ATOM 2444 O O . HIS B 1 149 ? -12.544 -5.783 10.990 1.00 11.49 168 HIS B O 1
ATOM 2459 N N . GLU B 1 151 ? -11.866 -8.110 8.106 1.00 17.66 170 GLU B N 1
ATOM 2460 C CA . GLU B 1 151 ? -12.148 -9.401 7.475 1.00 19.23 170 GLU B CA 1
ATOM 2461 C C . GLU B 1 151 ? -12.974 -9.264 6.213 1.00 17.84 170 GLU B C 1
ATOM 2462 O O . GLU B 1 151 ? -13.817 -8.380 6.099 1.00 17.29 170 GLU B O 1
ATOM 2468 N N . CYS B 1 152 ? -12.748 -10.180 5.274 1.00 17.01 171 CYS B N 1
ATOM 2469 C CA . CYS B 1 152 ? -13.528 -10.221 4.043 1.00 17.06 171 CYS B CA 1
ATOM 2470 C C . CYS B 1 152 ? -14.926 -10.733 4.293 1.00 16.09 171 CYS B C 1
ATOM 2471 O O . CYS B 1 152 ? -15.091 -11.733 4.976 1.00 15.86 171 CYS B O 1
ATOM 2474 N N . ALA B 1 153 ? -15.920 -10.090 3.680 1.00 15.47 172 ALA B N 1
ATOM 2475 C CA . ALA B 1 153 ? -17.280 -10.611 3.659 1.00 15.97 172 ALA B CA 1
ATOM 2476 C C . ALA B 1 153 ? -17.551 -11.393 2.373 1.00 16.75 172 ALA B C 1
ATOM 2477 O O . ALA B 1 153 ? -18.318 -12.362 2.378 1.00 16.51 172 ALA B O 1
ATOM 2479 N N . THR B 1 154 ? -16.949 -10.936 1.278 1.00 17.01 173 THR B N 1
ATOM 2480 C CA . THR B 1 154 ? -17.005 -11.589 -0.027 1.00 17.55 173 THR B CA 1
ATOM 2481 C C . THR B 1 154 ? -15.613 -11.523 -0.671 1.00 18.31 173 THR B C 1
ATOM 2482 O O . THR B 1 154 ? -14.754 -10.744 -0.232 1.00 16.62 173 THR B O 1
ATOM 2486 N N . PRO B 1 155 ? -15.366 -12.325 -1.721 1.00 18.51 174 PRO B N 1
ATOM 2487 C CA . PRO B 1 155 ? -16.233 -13.360 -2.287 1.00 20.33 174 PRO B CA 1
ATOM 2488 C C . PRO B 1 155 ? -16.289 -14.545 -1.334 1.00 21.29 174 PRO B C 1
ATOM 2489 O O . PRO B 1 155 ? -15.548 -14.571 -0.349 1.00 20.66 174 PRO B O 1
ATOM 2493 N N . ALA B 1 156 ? -17.135 -15.525 -1.635 1.00 23.42 175 ALA B N 1
ATOM 2494 C CA . ALA B 1 156 ? -17.352 -16.666 -0.742 1.00 23.94 175 ALA B CA 1
ATOM 2495 C C . ALA B 1 156 ? -16.075 -17.442 -0.387 1.00 24.88 175 ALA B C 1
ATOM 2496 O O . ALA B 1 156 ? -15.909 -17.879 0.759 1.00 25.24 175 ALA B O 1
ATOM 2498 N N . ALA B 1 157 ? -15.160 -17.575 -1.345 1.00 24.70 176 ALA B N 1
ATOM 2499 C CA . ALA B 1 157 ? -13.899 -18.281 -1.121 1.00 25.82 176 ALA B CA 1
ATOM 2500 C C . ALA B 1 157 ? -13.034 -17.639 -0.036 1.00 25.91 176 ALA B C 1
ATOM 2501 O O . ALA B 1 157 ? -12.200 -18.315 0.567 1.00 24.41 176 ALA B O 1
ATOM 2503 N N . LEU B 1 158 ? -13.213 -16.328 0.188 1.00 23.95 177 LEU B N 1
ATOM 2504 C CA . LEU B 1 158 ? -12.387 -15.592 1.137 1.00 22.65 177 LEU B CA 1
ATOM 2505 C C . LEU B 1 158 ? -13.139 -15.156 2.384 1.00 22.14 177 LEU B C 1
ATOM 2506 O O . LEU B 1 158 ? -12.556 -14.523 3.259 1.00 21.43 177 LEU B O 1
ATOM 2511 N N . ALA B 1 159 ? -14.421 -15.491 2.468 1.00 21.92 178 ALA B N 1
ATOM 2512 C CA . ALA B 1 159 ? -15.272 -14.992 3.544 1.00 23.10 178 ALA B CA 1
ATOM 2513 C C . ALA B 1 159 ? -14.728 -15.387 4.912 1.00 23.37 178 ALA B C 1
ATOM 2514 O O . ALA B 1 159 ? -14.350 -16.541 5.127 1.00 23.88 178 ALA B O 1
ATOM 2516 N N . GLY B 1 160 ? -14.668 -14.419 5.825 1.00 22.60 179 GLY B N 1
ATOM 2517 C CA . GLY B 1 160 ? -14.146 -14.649 7.174 1.00 22.44 179 GLY B CA 1
ATOM 2518 C C . GLY B 1 160 ? -12.640 -14.583 7.357 1.00 22.31 179 GLY B C 1
ATOM 2519 O O . GLY B 1 160 ? -12.162 -14.582 8.501 1.00 23.34 179 GLY B O 1
ATOM 2520 N N . ARG B 1 161 ? -11.876 -14.527 6.266 1.00 21.33 180 ARG B N 1
ATOM 2521 C CA . ARG B 1 161 ? -10.419 -14.423 6.357 1.00 20.50 180 ARG B CA 1
ATOM 2522 C C . ARG B 1 161 ? -9.976 -12.968 6.534 1.00 19.44 180 ARG B C 1
ATOM 2523 O O . ARG B 1 161 ? -10.594 -12.046 5.989 1.00 17.28 180 ARG B O 1
ATOM 2531 N N . GLY B 1 162 ? -8.891 -12.777 7.277 1.00 18.71 181 GLY B N 1
ATOM 2532 C CA . GLY B 1 162 ? -8.312 -11.458 7.479 1.00 19.20 181 GLY B CA 1
ATOM 2533 C C . GLY B 1 162 ? -7.659 -10.916 6.224 1.00 19.32 181 GLY B C 1
ATOM 2534 O O . GLY B 1 162 ? -6.918 -11.624 5.546 1.00 19.04 181 GLY B O 1
ATOM 2535 N N . LEU B 1 163 ? -7.927 -9.653 5.910 1.00 19.89 182 LEU B N 1
ATOM 2536 C CA . LEU B 1 163 ? -7.298 -8.996 4.754 1.00 20.48 182 LEU B CA 1
ATOM 2537 C C . LEU B 1 163 ? -5.789 -9.136 4.740 1.00 21.25 182 LEU B C 1
ATOM 2538 O O . LEU B 1 163 ? -5.189 -9.339 3.684 1.00 20.94 182 LEU B O 1
ATOM 2543 N N . SER B 1 164 ? -5.167 -9.008 5.910 1.00 20.69 183 SER B N 1
ATOM 2544 C CA . SER B 1 164 ? -3.720 -9.074 5.983 1.00 21.68 183 SER B CA 1
ATOM 2545 C C . SER B 1 164 ? -3.178 -10.499 5.817 1.00 23.63 183 SER B C 1
ATOM 2546 O O . SER B 1 164 ? -1.969 -10.669 5.708 1.00 25.35 183 SER B O 1
ATOM 2549 N N . GLU B 1 165 ? -4.063 -11.501 5.823 1.00 25.50 184 GLU B N 1
ATOM 2550 C CA . GLU B 1 165 ? -3.686 -12.920 5.693 1.00 27.70 184 GLU B CA 1
ATOM 2551 C C . GLU B 1 165 ? -3.767 -13.458 4.261 1.00 26.70 184 GLU B C 1
ATOM 2552 O O . GLU B 1 165 ? -3.373 -14.597 4.008 1.00 26.70 184 GLU B O 1
ATOM 2558 N N . ILE B 1 166 ? -4.300 -12.669 3.334 1.00 24.70 185 ILE B N 1
ATOM 2559 C CA . ILE B 1 166 ? -4.650 -13.171 2.006 1.00 24.07 185 ILE B CA 1
ATOM 2560 C C . ILE B 1 166 ? -3.598 -12.730 0.982 1.00 23.25 185 ILE B C 1
ATOM 2561 O O . ILE B 1 166 ? -3.241 -11.556 0.929 1.00 22.10 185 ILE B O 1
ATOM 2566 N N . PRO B 1 167 ? -3.104 -13.666 0.148 1.00 23.34 186 PRO B N 1
ATOM 2567 C CA . PRO B 1 167 ? -2.105 -13.234 -0.834 1.00 23.60 186 PRO B CA 1
ATOM 2568 C C . PRO B 1 167 ? -2.660 -12.239 -1.851 1.00 22.31 186 PRO B C 1
ATOM 2569 O O . PRO B 1 167 ? -3.839 -12.290 -2.194 1.00 22.55 186 PRO B O 1
ATOM 2573 N N . GLN B 1 168 ? -1.800 -11.335 -2.305 1.00 22.95 187 GLN B N 1
ATOM 2574 C CA . GLN B 1 168 ? -2.158 -10.306 -3.283 1.00 23.15 187 GLN B CA 1
ATOM 2575 C C . GLN B 1 168 ? -2.825 -10.856 -4.534 1.00 22.98 187 GLN B C 1
ATOM 2576 O O . GLN B 1 168 ? -3.751 -10.249 -5.050 1.00 22.72 187 GLN B O 1
ATOM 2582 N N . THR B 1 169 ? -2.358 -12.007 -5.015 1.00 23.30 188 THR B N 1
ATOM 2583 C CA . THR B 1 169 ? -2.915 -12.625 -6.218 1.00 23.76 188 THR B CA 1
ATOM 2584 C C . THR B 1 169 ? -4.379 -13.058 -6.084 1.00 22.54 188 THR B C 1
ATOM 2585 O O . THR B 1 169 ? -5.061 -13.255 -7.086 1.00 22.05 188 THR B O 1
ATOM 2589 N N . SER B 1 170 ? -4.874 -13.192 -4.856 1.00 22.04 189 SER B N 1
ATOM 2590 C CA . SER B 1 170 ? -6.280 -13.522 -4.637 1.00 21.46 189 SER B CA 1
ATOM 2591 C C . SER B 1 170 ? -7.221 -12.316 -4.725 1.00 20.91 189 SER B C 1
ATOM 2592 O O . SER B 1 170 ? -8.431 -12.501 -4.754 1.00 20.86 189 SER B O 1
ATOM 2595 N N . PHE B 1 171 ? -6.667 -11.100 -4.757 1.00 20.54 190 PHE B N 1
ATOM 2596 C CA . PHE B 1 171 ? -7.456 -9.871 -4.827 1.00 19.79 190 PHE B CA 1
ATOM 2597 C C . PHE B 1 171 ? -7.618 -9.502 -6.281 1.00 21.05 190 PHE B C 1
ATOM 2598 O O . PHE B 1 171 ? -6.815 -8.748 -6.838 1.00 22.66 190 PHE B O 1
ATOM 2606 N N . VAL B 1 172 ? -8.653 -10.037 -6.900 1.00 20.81 191 VAL B N 1
ATOM 2607 C CA . VAL B 1 172 ? -8.862 -9.796 -8.317 1.00 21.30 191 VAL B CA 1
ATOM 2608 C C . VAL B 1 172 ? -10.300 -9.416 -8.604 1.00 20.06 191 VAL B C 1
ATOM 2609 O O . VAL B 1 172 ? -11.209 -9.739 -7.843 1.00 20.16 191 VAL B O 1
ATOM 2613 N N . CYS B 1 173 ? -10.484 -8.675 -9.689 1.00 18.87 192 CYS B N 1
ATOM 2614 C CA . CYS B 1 173 ? -11.790 -8.375 -10.222 1.00 19.83 192 CYS B CA 1
ATOM 2615 C C . CYS B 1 173 ? -11.855 -8.974 -11.616 1.00 19.87 192 CYS B C 1
ATOM 2616 O O . CYS B 1 173 ? -10.879 -8.873 -12.369 1.00 18.75 192 CYS B O 1
ATOM 2619 N N . THR B 1 174 ? -12.992 -9.582 -11.956 1.00 19.94 193 THR B N 1
ATOM 2620 C CA . THR B 1 174 ? -13.224 -10.073 -13.321 1.00 21.01 193 THR B CA 1
ATOM 2621 C C . THR B 1 174 ? -14.583 -9.613 -13.813 1.00 20.29 193 THR B C 1
ATOM 2622 O O . THR B 1 174 ? -15.448 -9.250 -13.025 1.00 20.76 193 THR B O 1
ATOM 2626 N N . GLY B 1 175 ? -14.772 -9.623 -15.126 1.00 19.29 194 GLY B N 1
ATOM 2627 C CA . GLY B 1 175 ? -16.063 -9.272 -15.685 1.00 18.48 194 GLY B CA 1
ATOM 2628 C C . GLY B 1 175 ? -16.330 -7.780 -15.689 1.00 18.14 194 GLY B C 1
ATOM 2629 O O . GLY B 1 175 ? -15.417 -6.976 -15.483 1.00 17.59 194 GLY B O 1
ATOM 2630 N N . ARG B 1 176 ? -17.589 -7.423 -15.916 1.00 17.80 195 ARG B N 1
ATOM 2631 C CA . ARG B 1 176 ? -17.975 -6.067 -16.329 1.00 17.96 195 ARG B CA 1
ATOM 2632 C C . ARG B 1 176 ? -18.775 -5.257 -15.299 1.00 20.39 195 ARG B C 1
ATOM 2633 O O . ARG B 1 176 ? -19.238 -4.153 -15.608 1.00 21.20 195 ARG B O 1
ATOM 2641 N N . ASP B 1 177 ? -18.975 -5.787 -14.096 1.00 22.09 196 ASP B N 1
ATOM 2642 C CA . ASP B 1 177 ? -19.840 -5.117 -13.126 1.00 23.71 196 ASP B CA 1
ATOM 2643 C C . ASP B 1 177 ? -19.069 -4.451 -11.985 1.00 26.07 196 ASP B C 1
ATOM 2644 O O . ASP B 1 177 ? -19.637 -4.195 -10.922 1.00 26.84 196 ASP B O 1
ATOM 2649 N N . ILE B 1 178 ? -17.789 -4.169 -12.200 1.00 27.22 197 ILE B N 1
ATOM 2650 C CA . ILE B 1 178 ? -16.987 -3.523 -11.167 1.00 29.51 197 ILE B CA 1
ATOM 2651 C C . ILE B 1 178 ? -17.133 -2.016 -11.345 1.00 31.22 197 ILE B C 1
ATOM 2652 O O . ILE B 1 178 ? -16.800 -1.482 -12.396 1.00 30.49 197 ILE B O 1
ATOM 2657 N N . SER B 1 179 ? -17.646 -1.344 -10.321 1.00 34.01 198 SER B N 1
ATOM 2658 C CA . SER B 1 179 ? -17.682 0.108 -10.301 1.00 35.68 198 SER B CA 1
ATOM 2659 C C . SER B 1 179 ? -16.362 0.641 -9.737 1.00 37.11 198 SER B C 1
ATOM 2660 O O . SER B 1 179 ? -15.972 0.294 -8.616 1.00 38.90 198 SER B O 1
ATOM 2663 N N . PHE B 1 180 ? -15.667 1.459 -10.528 1.00 36.87 199 PHE B N 1
ATOM 2664 C CA . PHE B 1 180 ? -14.436 2.109 -10.089 1.00 36.54 199 PHE B CA 1
ATOM 2665 C C . PHE B 1 180 ? -14.695 3.591 -9.828 1.00 37.12 199 PHE B C 1
ATOM 2666 O O . PHE B 1 180 ? -13.780 4.328 -9.472 1.00 37.90 199 PHE B O 1
#

Radius of gyration: 20.9 Å; Cα contacts (8 Å, |Δi|>4): 769; chains: 2; bounding box: 42×55×68 Å

Nearest PDB structures (foldseek):
  4xsq-assembly1_A  TM=1.001E+00  e=8.920E-30  Branchiostoma floridae
  5o0o-assembly1_A  TM=8.579E-01  e=2.661E-09  Mus musculus
  3g39-assembly1_A  TM=7.922E-01  e=1.222E-09  Petromyzon marinus
  3g3b-assembly3_E  TM=8.505E-01  e=1.491E-08  Petromyzon marinus
  5xws-assembly1_A-2  TM=5.317E-01  e=6.846E-09  Homo sapiens

Organism: Branchiostoma floridae (NCBI:txid7739)

B-factor: mean 18.06, std 7.48, range [7.69, 56.26]

InterPro domains:
  IPR000372 Leucine-rich repeat N-terminal domain [SM00013] (20-57)
  IPR000483 Cysteine-rich flanking region, C-terminal [SM00082] (142-193)
  IPR001611 Leucine-rich repeat [PF13855] (57-113)
  IPR001611 Leucine-rich repeat [PS51450] (78-99)
  IPR003591 Leucine-rich repeat, typical subtype [SM00369] (76-99)
  IPR003591 Leucine-rich repeat, typical subtype [SM00369] (100-123)
  IPR032675 Leucine-rich repeat domain superfamily [G3DSA:3.80.10.10] (20-202)

GO terms:
  GO:0005886 plasma membrane (C, IDA)
  GO:0042834 peptidoglycan binding (F, IDA)

Sequence (345 aa):
CPSACKCTVSLYGEVVACGGGLTEIPEDIPHRAVYLVLKDNNITKITSYSFKGLRNLQGIDLSNNKINHISSAALRHLGHLDDIDLSRNELTSVSEKLFDFPISSAKAQGRRFFVYLANNPW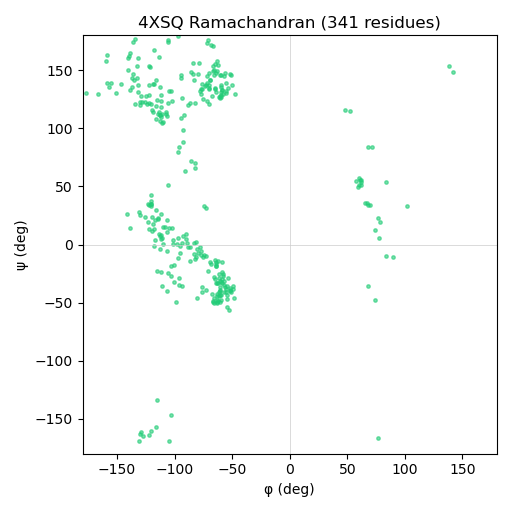GCDCRAWLAQELAGGSKTFGDRHECATPAALAGRGLSEIPQTSFVCTGCPSACKCTVSLYGEVVACGGGLTEIPEDIPHRAVYLVLKDNNITKITSYSFKGLRNLQGIDLSNNKINHISSAALRHLGHLDDIDLSRNELTSVSEKLFDFPISSAKAQGRRFFVYLANNPWGCDCRAWLAQELAGGSKTFGDRHECATPAALAGRGLSEIPQTSFVCTGRDISF